Protein AF-A0A413PKS6-F1 (afdb_monomer)

Mean predicted aligned error: 10.98 Å

Secondary structure (DSSP, 8-state):
-EEETT-HHHHHHHHHHHHHHHHTT-----EEESSSSSHHHHHHHHHHHHHHH----TTGGGSGGG----PPPPPP--SGGGS---TTTTS-TT---EEEE-TTS-EEEE---PPPSEEE-TTS-EEEEEE-TT-S-EEEEETTS-EEE-EE-SSSTTEEEEEE-SPPSEEEEEEEEETTEEE--TTS-EEEETTEEEEEEEEPPSS--TTS--SS---EEEEEEEE-TTS-EEEEEEEE-TTTTSTT----EEEEEEPPTTS-TTHHHHTT-HHHHHHHHHHTTSS--EEEEEE-TT--HHHHHHHHHHTT--TTSEEEEEEPPTT--HHHHHHHHHHHHHH--

InterPro domains:
  IPR013783 Immunoglobulin-like fold [G3DSA:2.60.40.10] (100-195)
  IPR014756 Immunoglobulin E-set [SSF81296] (117-189)
  IPR029058 Alpha/Beta hydrolase fold [G3DSA:3.40.50.1820] (1-57)
  IPR029058 Alpha/Beta hydrolase fold [G3DSA:3.40.50.1820] (196-335)

Structure (mmCIF, N/CA/C/O backbone):
data_AF-A0A413PKS6-F1
#
_entry.id   AF-A0A413PKS6-F1
#
loop_
_atom_site.group_PDB
_atom_site.id
_atom_site.type_symbol
_atom_site.label_atom_id
_atom_site.label_alt_id
_atom_site.label_comp_id
_atom_site.label_asym_id
_atom_site.label_entity_id
_atom_site.label_seq_id
_atom_site.pdbx_PDB_ins_code
_atom_site.Cartn_x
_atom_site.Cartn_y
_atom_site.Cartn_z
_atom_site.occupancy
_atom_site.B_iso_or_equiv
_atom_site.auth_seq_id
_atom_site.auth_comp_id
_atom_site.auth_asym_id
_atom_site.auth_atom_id
_atom_site.pdbx_PDB_model_num
ATOM 1 N N . MET A 1 1 ? -9.522 -30.881 -18.428 1.00 86.12 1 MET A N 1
ATOM 2 C CA . MET A 1 1 ? -10.428 -30.719 -17.269 1.00 86.12 1 MET A CA 1
ATOM 3 C C . MET A 1 1 ? -9.749 -31.322 -16.058 1.00 86.12 1 MET A C 1
ATOM 5 O O . MET A 1 1 ? -9.114 -32.363 -16.202 1.00 86.12 1 MET A O 1
ATOM 9 N N . SER A 1 2 ? -9.848 -30.689 -14.896 1.00 90.19 2 SER A N 1
ATOM 10 C CA . SER A 1 2 ? -9.249 -31.210 -13.669 1.00 90.19 2 SER A CA 1
ATOM 11 C C . SER A 1 2 ? -10.060 -30.846 -12.436 1.00 90.19 2 SER A C 1
ATOM 13 O O . SER A 1 2 ? -10.853 -29.910 -12.487 1.00 90.19 2 SER A O 1
ATOM 15 N N . ALA A 1 3 ? -9.872 -31.617 -11.368 1.00 91.94 3 ALA A N 1
ATOM 16 C CA . ALA A 1 3 ? -10.503 -31.413 -10.068 1.00 91.94 3 ALA A CA 1
ATOM 17 C C . ALA A 1 3 ? -9.676 -32.068 -8.951 1.00 91.94 3 ALA A C 1
ATOM 19 O O . ALA A 1 3 ? -8.746 -32.840 -9.214 1.00 91.94 3 ALA A O 1
ATOM 20 N N . GLY A 1 4 ? -10.035 -31.750 -7.717 1.00 91.62 4 GLY A N 1
ATOM 21 C CA . GLY A 1 4 ? -9.621 -32.429 -6.504 1.00 91.62 4 GLY A CA 1
ATOM 22 C C . GLY A 1 4 ? -10.248 -33.821 -6.391 1.00 91.62 4 GLY A C 1
ATOM 23 O O . GLY A 1 4 ? -11.347 -34.052 -6.898 1.00 91.62 4 GLY A O 1
ATOM 24 N N . ASP A 1 5 ? -9.572 -34.765 -5.742 1.00 90.81 5 ASP A N 1
ATOM 25 C CA . ASP A 1 5 ? -10.083 -36.120 -5.494 1.00 90.81 5 ASP A CA 1
ATOM 26 C C . ASP A 1 5 ? -11.249 -36.157 -4.495 1.00 90.81 5 ASP A C 1
ATOM 28 O O . ASP A 1 5 ? -12.086 -37.063 -4.555 1.00 90.81 5 ASP A O 1
ATOM 32 N N . GLU A 1 6 ? -11.367 -35.136 -3.649 1.00 89.31 6 GLU A N 1
ATOM 33 C CA . GLU A 1 6 ? -12.485 -34.983 -2.720 1.00 89.31 6 GLU A CA 1
ATOM 34 C C . GLU A 1 6 ? -13.716 -34.282 -3.348 1.00 89.31 6 GLU A C 1
ATOM 36 O O . GLU A 1 6 ? -14.819 -34.306 -2.791 1.00 89.31 6 GLU A O 1
ATOM 41 N N . GLU A 1 7 ? -13.593 -33.721 -4.559 1.00 85.88 7 GLU A N 1
ATOM 42 C CA . GLU A 1 7 ? -14.668 -33.016 -5.279 1.00 85.88 7 GLU A CA 1
ATOM 43 C C . GLU A 1 7 ? -15.588 -33.974 -6.064 1.00 85.88 7 GLU A C 1
ATOM 45 O O . GLU A 1 7 ? -15.732 -33.894 -7.287 1.00 85.88 7 GLU A O 1
ATOM 50 N N . LYS A 1 8 ? -16.231 -34.911 -5.360 1.00 88.31 8 LYS A N 1
ATOM 51 C CA . LYS A 1 8 ? -16.954 -36.054 -5.962 1.00 88.31 8 LYS A CA 1
ATOM 52 C C . LYS A 1 8 ? -17.998 -35.668 -7.018 1.00 88.31 8 LYS A C 1
ATOM 54 O O . LYS A 1 8 ? -18.088 -36.336 -8.047 1.00 88.31 8 LYS A O 1
ATOM 59 N N . GLU A 1 9 ? -18.765 -34.603 -6.795 1.00 86.31 9 GLU A N 1
ATOM 60 C CA . GLU A 1 9 ? -19.782 -34.132 -7.750 1.00 86.31 9 GLU A CA 1
ATOM 61 C C . GLU A 1 9 ? -19.160 -33.536 -9.020 1.00 86.31 9 GLU A C 1
ATOM 63 O O . GLU A 1 9 ? -19.599 -33.832 -10.132 1.00 86.31 9 GLU A O 1
ATOM 68 N N . ILE A 1 10 ? -18.080 -32.764 -8.873 1.00 85.56 10 ILE A N 1
ATOM 69 C CA . ILE A 1 10 ? -17.349 -32.183 -10.005 1.00 85.56 10 ILE A CA 1
ATOM 70 C C . ILE A 1 10 ? -16.663 -33.293 -10.802 1.00 85.56 10 ILE A C 1
ATOM 72 O O . ILE A 1 10 ? -16.717 -33.292 -12.030 1.00 85.56 10 ILE A O 1
ATOM 76 N N . LEU A 1 11 ? -16.079 -34.286 -10.127 1.00 88.44 11 LEU A N 1
ATOM 77 C CA . LEU A 1 11 ? -15.485 -35.454 -10.776 1.00 88.44 11 LEU A CA 1
ATOM 78 C C . LEU A 1 11 ? -16.508 -36.244 -11.594 1.00 88.44 11 LEU A C 1
ATOM 80 O O . LEU A 1 11 ? -16.198 -36.661 -12.711 1.00 88.44 11 LEU A O 1
ATOM 84 N N . LEU A 1 12 ? -17.724 -36.433 -11.072 1.00 91.19 12 LEU A N 1
ATOM 85 C CA . LEU A 1 12 ? -18.822 -37.053 -11.817 1.00 91.19 12 LEU A CA 1
ATOM 86 C C . LEU A 1 12 ? -19.144 -36.252 -13.085 1.00 91.19 12 LEU A C 1
ATOM 88 O O . LEU A 1 12 ? -19.136 -36.826 -14.175 1.00 91.19 12 LEU A O 1
ATOM 92 N N . GLY A 1 13 ? -19.321 -34.933 -12.967 1.00 90.50 13 GLY A N 1
ATOM 93 C CA . GLY A 1 13 ? -19.573 -34.058 -14.115 1.00 90.50 13 GLY A CA 1
ATOM 94 C C . GLY A 1 13 ? -18.437 -34.066 -15.146 1.00 90.50 13 GLY A C 1
ATOM 95 O O . GLY A 1 13 ? -18.686 -34.170 -16.347 1.00 90.50 13 GLY A O 1
ATOM 96 N N . ILE A 1 14 ? -17.174 -34.036 -14.703 1.00 90.56 14 ILE A N 1
ATOM 97 C CA . ILE A 1 14 ? -16.005 -34.145 -15.590 1.00 90.56 14 ILE A CA 1
ATOM 98 C C . ILE A 1 14 ? -16.019 -35.482 -16.331 1.00 90.56 14 ILE A C 1
ATOM 100 O O . ILE A 1 14 ? -15.823 -35.499 -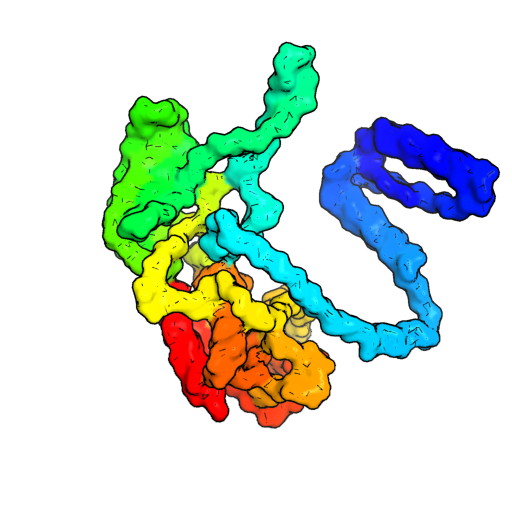17.545 1.00 90.56 14 ILE A O 1
ATOM 104 N N . ASN A 1 15 ? -16.285 -36.592 -15.640 1.00 90.31 15 ASN A N 1
ATOM 105 C CA . ASN A 1 15 ? -16.345 -37.915 -16.262 1.00 90.31 15 ASN A CA 1
ATOM 106 C C . ASN A 1 15 ? -17.423 -37.988 -17.355 1.00 90.31 15 ASN A C 1
ATOM 108 O O . ASN A 1 15 ? -17.209 -38.618 -18.393 1.00 90.31 15 ASN A O 1
ATOM 112 N N . GLU A 1 16 ? -18.579 -37.358 -17.144 1.00 92.56 16 GLU A N 1
ATOM 113 C CA . GLU A 1 16 ? -19.640 -37.274 -18.152 1.00 92.56 16 GLU A CA 1
ATOM 114 C C . GLU A 1 16 ? -19.227 -36.408 -19.347 1.00 92.56 16 GLU A C 1
ATOM 116 O O . GLU A 1 16 ? -19.374 -36.834 -20.495 1.00 92.56 16 GLU A O 1
ATOM 121 N N . MET A 1 17 ? -18.622 -35.244 -19.098 1.00 90.81 17 MET A N 1
ATOM 122 C CA . MET A 1 17 ? -18.130 -34.361 -20.159 1.00 90.81 17 MET A CA 1
ATOM 123 C C . MET A 1 17 ? -17.027 -35.009 -21.004 1.00 90.81 17 MET A C 1
ATOM 125 O O . MET A 1 17 ? -17.049 -34.889 -22.227 1.00 90.81 17 MET A O 1
ATOM 129 N N . VAL A 1 18 ? -16.085 -35.736 -20.387 1.00 91.19 18 VAL A N 1
ATOM 130 C CA . VAL A 1 18 ? -15.030 -36.478 -21.107 1.00 91.19 18 VAL A CA 1
ATOM 131 C C . VAL A 1 18 ? -15.647 -37.509 -22.051 1.00 91.19 18 VAL A C 1
ATOM 133 O O . VAL A 1 18 ? -15.239 -37.610 -23.211 1.00 91.19 18 VAL A O 1
ATOM 136 N N . LYS A 1 19 ? -16.655 -38.259 -21.585 1.00 91.31 19 LYS A N 1
ATOM 137 C CA . LYS A 1 19 ? -17.368 -39.238 -22.420 1.00 91.31 19 LYS A CA 1
ATOM 138 C C . LYS A 1 19 ? -18.056 -38.561 -23.602 1.00 91.31 19 LYS A C 1
ATOM 140 O O . LYS A 1 19 ? -17.963 -39.055 -24.724 1.00 91.31 19 LYS A O 1
ATOM 145 N N . GLU A 1 20 ? -18.714 -37.430 -23.369 1.00 93.12 20 GLU A N 1
ATOM 146 C CA . GLU A 1 20 ? -19.408 -36.697 -24.425 1.00 93.12 20 GLU A CA 1
ATOM 147 C C . GLU A 1 20 ? -18.438 -36.088 -25.448 1.00 93.12 20 GLU A C 1
ATOM 149 O O . GLU A 1 20 ? -18.670 -36.193 -26.653 1.00 93.12 20 GLU A O 1
ATOM 154 N N . PHE A 1 21 ? -17.310 -35.524 -25.009 1.00 92.62 21 PHE A N 1
ATOM 155 C CA . PHE A 1 21 ? -16.269 -35.048 -25.922 1.00 92.62 21 PHE A CA 1
ATOM 156 C C . PHE A 1 21 ? -15.683 -36.179 -26.759 1.00 92.62 21 PHE A C 1
ATOM 158 O O . PHE A 1 21 ? -15.586 -36.033 -27.978 1.00 92.62 21 PHE A O 1
ATOM 165 N N . SER A 1 22 ? -15.400 -37.327 -26.143 1.00 91.00 22 SER A N 1
ATOM 166 C CA . SER A 1 22 ? -14.948 -38.515 -26.866 1.00 91.00 22 SER A CA 1
ATOM 167 C C . SER A 1 22 ? -15.970 -38.961 -27.921 1.00 91.00 22 SER A C 1
ATOM 169 O O . SER A 1 22 ? -15.594 -39.214 -29.066 1.00 91.00 22 SER A O 1
ATOM 171 N N . ARG A 1 23 ? -17.272 -38.959 -27.592 1.00 94.00 23 ARG A N 1
ATOM 172 C CA . ARG A 1 23 ? -18.358 -39.281 -28.537 1.00 94.00 23 ARG A CA 1
ATOM 173 C C . ARG A 1 23 ? -18.414 -38.321 -29.727 1.00 94.00 23 ARG A C 1
ATOM 175 O O . ARG A 1 23 ? -18.742 -38.739 -30.833 1.00 94.00 23 ARG A O 1
ATOM 182 N N . GLN A 1 24 ? -18.080 -37.051 -29.513 1.00 95.50 24 GLN A N 1
ATOM 183 C CA . GLN A 1 24 ? -17.997 -36.032 -30.563 1.00 95.50 24 GLN A CA 1
ATOM 184 C C . GLN A 1 24 ? -16.655 -36.036 -31.320 1.00 95.50 24 GLN A C 1
ATOM 186 O O . GLN A 1 24 ? -16.433 -35.159 -32.153 1.00 95.50 24 GLN A O 1
ATOM 191 N N . GLY A 1 25 ? -15.747 -36.977 -31.032 1.00 92.38 25 GLY A N 1
ATOM 192 C CA . GLY A 1 25 ? -14.412 -37.021 -31.635 1.00 92.38 25 GLY A CA 1
ATOM 193 C C . GLY A 1 25 ? -13.496 -35.874 -31.194 1.00 92.38 25 GLY A C 1
ATOM 194 O O . GLY A 1 25 ? -12.542 -35.549 -31.895 1.00 92.38 25 GLY A O 1
ATOM 195 N N . LYS A 1 26 ? -13.788 -35.233 -30.055 1.00 89.06 26 LYS A N 1
ATOM 196 C CA . LYS A 1 26 ? -12.974 -34.158 -29.478 1.00 89.06 26 LYS A CA 1
ATOM 197 C C . LYS A 1 26 ? -11.995 -34.729 -28.457 1.00 89.06 26 LYS A C 1
ATOM 199 O O . LYS A 1 26 ? -12.372 -35.527 -27.601 1.00 89.06 26 LYS A O 1
ATOM 204 N N . ASN A 1 27 ? -10.748 -34.270 -28.515 1.00 86.31 27 ASN A N 1
ATOM 205 C CA . ASN A 1 27 ? -9.737 -34.633 -27.529 1.00 86.31 27 ASN A CA 1
ATOM 206 C C . ASN A 1 27 ? -10.016 -33.944 -26.192 1.00 86.31 27 ASN A C 1
ATOM 208 O O . ASN A 1 27 ? -10.270 -32.741 -26.134 1.00 86.31 27 ASN A O 1
ATOM 212 N N . SER A 1 28 ? -9.920 -34.706 -25.107 1.00 87.38 28 SER A N 1
ATOM 213 C CA . SER A 1 28 ? -10.037 -34.186 -23.749 1.00 87.38 28 SER A CA 1
ATOM 214 C 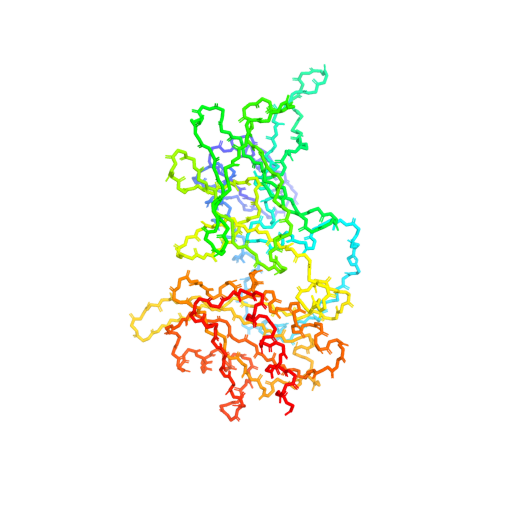C . SER A 1 28 ? -9.131 -34.961 -22.802 1.00 87.38 28 SER A C 1
ATOM 216 O O . SER A 1 28 ? -9.135 -36.190 -22.820 1.00 87.38 28 SER A O 1
ATOM 218 N N . THR A 1 29 ? -8.417 -34.244 -21.938 1.00 84.88 29 THR A N 1
ATOM 219 C CA . THR A 1 29 ? -7.574 -34.825 -20.884 1.00 84.88 29 THR A CA 1
ATOM 220 C C . THR A 1 29 ? -8.196 -34.539 -19.524 1.00 84.88 29 THR A C 1
ATOM 222 O O . THR A 1 29 ? -8.574 -33.395 -19.240 1.00 84.88 29 THR A O 1
ATOM 225 N N . GLN A 1 30 ? -8.289 -35.570 -18.687 1.00 89.31 30 GLN A N 1
ATOM 226 C CA . GLN A 1 30 ? -8.707 -35.465 -17.293 1.00 89.31 30 GLN A CA 1
ATOM 227 C C . GLN A 1 30 ? -7.504 -35.611 -16.363 1.00 89.31 30 GLN A C 1
ATOM 229 O O . GLN A 1 30 ? -6.660 -36.486 -16.565 1.00 89.31 30 GLN A O 1
ATOM 234 N N . LYS A 1 31 ? -7.441 -34.767 -15.334 1.00 90.50 31 LYS A N 1
ATOM 235 C CA . LYS A 1 31 ? -6.465 -34.862 -14.244 1.00 90.50 31 LYS A CA 1
ATOM 236 C C . LYS A 1 31 ? -7.179 -34.751 -12.903 1.00 90.50 31 LYS A C 1
ATOM 238 O O . LYS A 1 31 ? -8.126 -33.982 -12.779 1.00 90.50 31 LYS A O 1
ATOM 243 N N . VAL A 1 32 ? -6.728 -35.516 -11.920 1.00 91.94 32 VAL A N 1
ATOM 244 C CA . VAL A 1 32 ? -7.254 -35.473 -10.553 1.00 91.94 32 VAL A CA 1
ATOM 245 C C . VAL A 1 32 ? -6.078 -35.279 -9.608 1.00 91.94 32 VAL A C 1
ATOM 247 O O . VAL A 1 32 ? -5.034 -35.905 -9.804 1.00 91.94 32 VAL A O 1
ATOM 250 N N . TYR A 1 33 ? -6.227 -34.396 -8.629 1.00 92.69 33 TYR A N 1
ATOM 251 C CA . TYR A 1 33 ? -5.182 -34.071 -7.662 1.00 92.69 33 TYR A CA 1
ATOM 252 C C . TYR A 1 33 ? -5.717 -34.192 -6.236 1.00 92.69 33 TYR A C 1
ATOM 254 O O . TYR A 1 33 ? -6.894 -33.973 -6.015 1.00 92.69 33 TYR A O 1
ATOM 262 N N . GLU A 1 34 ? -4.852 -34.495 -5.273 1.00 92.62 34 GLU A N 1
ATOM 263 C CA . GLU A 1 34 ? -5.220 -34.527 -3.849 1.00 92.62 34 GLU A CA 1
ATOM 264 C C . GLU A 1 34 ? -5.733 -33.159 -3.361 1.00 92.62 34 GLU A C 1
ATOM 266 O O . GLU A 1 34 ? -5.012 -32.161 -3.518 1.00 92.62 34 GLU A O 1
ATOM 271 N N . GLY A 1 35 ? -6.940 -33.131 -2.781 1.00 86.75 35 GLY A N 1
ATOM 272 C CA . GLY A 1 35 ? -7.545 -31.970 -2.115 1.00 86.75 35 GLY A CA 1
ATOM 273 C C . GLY A 1 35 ? -8.986 -31.648 -2.541 1.00 86.75 35 GLY A C 1
ATOM 274 O O . GLY A 1 35 ? -9.593 -32.338 -3.361 1.00 86.75 35 GLY A O 1
ATOM 275 N N . TYR A 1 36 ? -9.528 -30.564 -1.975 1.00 82.94 36 TYR A N 1
ATOM 276 C CA . TYR A 1 36 ? -10.832 -29.983 -2.344 1.00 82.94 36 TYR A CA 1
ATOM 277 C C . TYR A 1 36 ? -10.666 -28.828 -3.356 1.00 82.94 36 TYR A C 1
ATOM 279 O O . TYR A 1 36 ? -9.614 -28.677 -3.977 1.00 82.94 36 TYR A O 1
ATOM 287 N N . HIS A 1 37 ? -11.695 -27.993 -3.532 1.00 79.62 37 HIS A N 1
ATOM 288 C CA . HIS A 1 37 ? -11.672 -26.783 -4.360 1.00 79.62 37 HIS A CA 1
ATOM 289 C C . HIS A 1 37 ? -10.744 -25.684 -3.801 1.00 79.62 37 HIS A C 1
ATOM 291 O O . HIS A 1 37 ? -11.186 -24.617 -3.376 1.00 79.62 37 HIS A O 1
ATOM 297 N N . GLU A 1 38 ? -9.440 -25.943 -3.754 1.00 77.69 38 GLU A N 1
ATOM 298 C CA . GLU A 1 38 ? -8.457 -25.102 -3.071 1.00 77.69 38 GLU A CA 1
ATOM 299 C C . GLU A 1 38 ? -7.205 -24.837 -3.915 1.00 77.69 38 GLU A C 1
ATOM 301 O O . GLU A 1 38 ? -6.903 -25.537 -4.888 1.00 77.69 38 GLU A O 1
ATOM 306 N N . TRP A 1 39 ? -6.428 -23.823 -3.525 1.00 76.81 39 TRP A N 1
ATOM 307 C CA . TRP A 1 39 ? -5.259 -23.364 -4.282 1.00 76.81 39 TRP A CA 1
ATOM 308 C C . TRP A 1 39 ? -4.232 -24.464 -4.582 1.00 76.81 39 TRP A C 1
ATOM 310 O O . TRP A 1 39 ? -3.569 -24.407 -5.616 1.00 76.81 39 TRP A O 1
ATOM 320 N N . HIS A 1 40 ? -4.100 -25.482 -3.729 1.00 78.19 40 HIS A N 1
ATOM 321 C CA . HIS A 1 40 ? -3.196 -26.609 -3.971 1.00 78.19 40 HIS A CA 1
ATOM 322 C C . HIS A 1 40 ? -3.586 -27.427 -5.211 1.00 78.19 40 HIS A C 1
ATOM 324 O O . HIS A 1 40 ? -2.716 -27.758 -6.022 1.00 78.19 40 HIS A O 1
ATOM 330 N N . VAL A 1 41 ? -4.880 -27.704 -5.394 1.00 84.94 41 VAL A N 1
ATOM 331 C CA . VAL A 1 41 ? -5.424 -28.393 -6.575 1.00 84.94 41 VAL A CA 1
ATOM 332 C C . VAL A 1 41 ? -5.340 -27.489 -7.805 1.00 84.94 41 VAL A C 1
ATOM 334 O O . VAL A 1 41 ? -4.910 -27.930 -8.877 1.00 84.94 41 VAL A O 1
ATOM 337 N N . TRP A 1 42 ? -5.670 -26.204 -7.648 1.00 85.88 42 TRP A N 1
ATOM 338 C CA . TRP A 1 42 ? -5.634 -25.221 -8.735 1.00 85.88 42 TRP A CA 1
ATOM 339 C C . TRP A 1 42 ? -4.224 -24.979 -9.285 1.00 85.88 42 TRP A C 1
ATO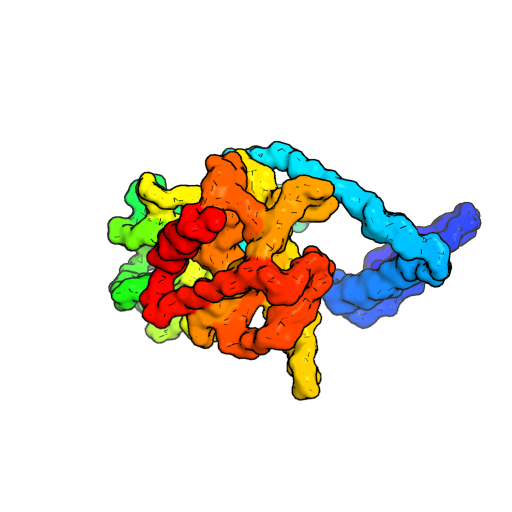M 341 O O . TRP A 1 42 ? -4.047 -24.945 -10.500 1.00 85.88 42 TRP A O 1
ATOM 351 N N . ARG A 1 43 ? -3.192 -24.897 -8.432 1.00 83.75 43 ARG A N 1
ATOM 352 C CA . ARG A 1 43 ? -1.788 -24.749 -8.871 1.00 83.75 43 ARG A CA 1
ATOM 353 C C . ARG A 1 43 ? -1.328 -25.925 -9.734 1.00 83.75 43 ARG A C 1
ATOM 355 O O . ARG A 1 43 ? -0.711 -25.719 -10.777 1.00 83.75 43 ARG A O 1
ATOM 362 N N . LYS A 1 44 ? -1.645 -27.156 -9.317 1.00 87.94 44 LYS A N 1
ATOM 363 C CA . LYS A 1 44 ? -1.309 -28.380 -10.067 1.00 87.94 44 LYS A CA 1
ATOM 364 C C . LYS A 1 44 ? -2.071 -28.438 -11.396 1.00 87.94 44 LYS A C 1
ATOM 366 O O . LYS A 1 44 ? -1.470 -28.702 -12.433 1.00 87.94 44 LYS A O 1
ATOM 371 N N . SER A 1 45 ? -3.364 -28.110 -11.362 1.00 89.62 45 SER A N 1
ATOM 372 C CA . SER A 1 45 ? -4.224 -28.015 -12.547 1.00 89.62 45 SER A CA 1
ATOM 373 C C . SER A 1 45 ? -3.701 -27.005 -13.565 1.00 89.62 45 SER A C 1
ATOM 375 O O . SER A 1 45 ? -3.596 -27.319 -14.749 1.00 89.62 45 SER A O 1
ATOM 377 N N . PHE A 1 46 ? -3.341 -25.803 -13.108 1.00 88.12 46 PHE A N 1
ATOM 378 C CA . PHE A 1 46 ? -2.830 -24.745 -13.972 1.00 88.12 46 PHE A CA 1
ATOM 379 C C . PHE A 1 46 ? -1.482 -25.115 -14.588 1.00 88.12 46 PHE A C 1
ATOM 381 O O . PHE A 1 46 ? -1.302 -24.904 -15.780 1.00 88.12 46 PHE A O 1
ATOM 388 N N . LYS A 1 47 ? -0.568 -25.723 -13.819 1.00 87.94 47 LYS A N 1
ATOM 389 C CA . LYS A 1 47 ? 0.715 -26.212 -14.342 1.00 87.94 47 LYS A CA 1
ATOM 390 C C . LYS A 1 47 ? 0.509 -27.140 -15.546 1.00 87.94 47 LYS A C 1
ATOM 392 O O . LYS A 1 47 ? 1.094 -26.902 -16.597 1.00 87.94 47 LYS A O 1
ATOM 397 N N . ASP A 1 48 ? -0.325 -28.170 -15.403 1.00 88.62 48 ASP A N 1
ATOM 398 C CA . ASP A 1 48 ? -0.559 -29.135 -16.484 1.00 88.62 48 ASP A CA 1
ATOM 399 C C . ASP A 1 48 ? -1.321 -28.490 -17.660 1.00 88.62 48 ASP A C 1
ATOM 401 O O . ASP A 1 48 ? -1.033 -28.790 -18.816 1.00 88.62 48 ASP A O 1
ATOM 405 N N . PHE A 1 49 ? -2.262 -27.575 -17.395 1.00 88.56 49 PHE A N 1
ATOM 406 C CA . PHE A 1 49 ? -2.992 -26.854 -18.444 1.00 88.56 49 PHE A CA 1
ATOM 407 C C . PHE A 1 49 ? -2.101 -25.885 -19.234 1.00 88.56 49 PHE A C 1
ATOM 409 O O . PHE A 1 49 ? -2.169 -25.855 -20.461 1.00 88.56 49 PHE A O 1
ATOM 416 N N . ALA A 1 50 ? -1.230 -25.131 -18.561 1.00 85.69 50 ALA A N 1
ATOM 417 C CA . ALA A 1 50 ? -0.303 -24.201 -19.198 1.00 85.69 50 ALA A CA 1
ATOM 418 C C . ALA A 1 50 ? 0.650 -24.931 -20.157 1.00 85.69 50 ALA A C 1
ATOM 420 O O . ALA A 1 50 ? 0.892 -24.448 -21.256 1.00 85.69 50 ALA A O 1
ATOM 421 N N . GLN A 1 51 ? 1.110 -26.134 -19.797 1.00 83.94 51 GLN A N 1
ATOM 422 C CA . GLN A 1 51 ? 1.927 -26.978 -20.680 1.00 83.94 51 GLN A CA 1
ATOM 423 C C . GLN A 1 51 ? 1.190 -27.430 -21.950 1.00 83.94 51 GLN A C 1
ATOM 425 O O . GLN A 1 51 ? 1.834 -27.750 -22.943 1.00 83.94 51 GLN A O 1
ATOM 430 N N . MET A 1 52 ? -0.145 -27.477 -21.924 1.00 83.31 52 MET A N 1
ATOM 431 C CA . MET A 1 52 ? -0.948 -27.785 -23.110 1.00 83.31 52 MET A CA 1
ATOM 432 C C . MET A 1 52 ? -1.164 -26.564 -24.008 1.00 83.31 52 MET A C 1
ATOM 434 O O . MET A 1 52 ? -1.354 -26.738 -25.206 1.00 83.31 52 MET A O 1
ATOM 438 N N . LEU A 1 53 ? -1.192 -25.357 -23.434 1.00 81.19 53 LEU A N 1
ATOM 439 C CA . LEU A 1 53 ? -1.361 -24.110 -24.185 1.00 81.19 53 LEU A CA 1
ATOM 440 C C . LEU A 1 53 ? -0.054 -23.632 -24.813 1.00 81.19 53 LEU A C 1
ATOM 442 O O . LEU A 1 53 ? -0.051 -23.179 -25.950 1.00 81.19 53 LEU A O 1
ATOM 446 N N . PHE A 1 54 ? 1.038 -23.721 -24.057 1.00 78.88 54 PHE A N 1
ATOM 447 C CA . PHE A 1 54 ? 2.348 -23.218 -24.445 1.00 78.88 54 PHE A CA 1
ATOM 448 C C . PHE A 1 54 ? 3.252 -24.394 -24.809 1.00 78.88 54 PHE A C 1
ATOM 450 O O . PHE A 1 54 ? 4.124 -24.806 -24.039 1.00 78.88 54 PHE A O 1
ATOM 457 N N . THR A 1 55 ? 3.000 -24.972 -25.980 1.00 68.75 55 THR A N 1
ATOM 458 C CA . THR A 1 55 ? 3.919 -25.909 -26.625 1.00 68.75 55 THR A CA 1
ATOM 459 C C . THR A 1 55 ? 4.885 -25.101 -27.471 1.00 68.75 55 THR A C 1
ATOM 461 O O . THR A 1 55 ? 4.485 -24.503 -28.462 1.00 68.75 55 THR A O 1
ATOM 464 N N . TRP A 1 56 ? 6.141 -25.043 -27.049 1.00 57.84 56 TRP A N 1
ATOM 465 C CA . TRP A 1 56 ? 7.164 -24.282 -27.747 1.00 57.84 56 TRP A CA 1
ATOM 466 C C . TRP A 1 56 ? 7.627 -25.091 -28.960 1.00 57.84 56 TRP A C 1
ATOM 468 O O . TRP A 1 56 ? 8.398 -26.035 -28.799 1.00 57.84 56 TRP A O 1
ATOM 478 N N . ASP A 1 57 ? 7.161 -24.729 -30.152 1.00 58.69 57 ASP A N 1
ATOM 479 C CA . ASP A 1 57 ? 7.945 -24.963 -31.363 1.00 58.69 57 ASP A CA 1
ATOM 480 C C . ASP A 1 57 ? 8.877 -23.751 -31.530 1.00 58.69 57 ASP A C 1
ATOM 482 O O . ASP A 1 57 ? 8.450 -22.607 -31.357 1.00 58.69 57 ASP A O 1
ATOM 486 N N . ASP A 1 58 ? 10.150 -23.983 -31.868 1.00 56.62 58 ASP A N 1
ATOM 487 C CA . ASP A 1 58 ? 11.224 -22.966 -31.932 1.00 56.62 58 ASP A CA 1
ATOM 488 C C . ASP A 1 58 ? 10.935 -21.763 -32.874 1.00 56.62 58 ASP A C 1
ATOM 490 O O . ASP A 1 58 ? 11.740 -20.838 -32.973 1.00 56.62 58 ASP A O 1
ATOM 494 N N . ALA A 1 59 ? 9.794 -21.752 -33.572 1.00 56.59 59 ALA A N 1
ATOM 495 C CA . ALA A 1 59 ? 9.366 -20.723 -34.515 1.00 56.59 59 ALA A CA 1
ATOM 496 C C . ALA A 1 59 ? 8.467 -19.613 -33.918 1.00 56.59 59 ALA A C 1
ATOM 498 O O . ALA A 1 59 ? 8.273 -18.596 -34.578 1.00 56.59 59 ALA A O 1
ATOM 499 N N . GLU A 1 60 ? 7.921 -19.759 -32.702 1.00 54.59 60 GLU A N 1
ATOM 500 C CA . GLU A 1 60 ? 6.927 -18.808 -32.143 1.00 54.59 60 GLU A CA 1
ATOM 501 C C . GLU A 1 60 ? 7.515 -17.690 -31.252 1.00 54.59 60 GLU A C 1
ATOM 503 O O . GLU A 1 60 ? 6.788 -16.836 -30.741 1.00 54.59 60 GLU A O 1
ATOM 508 N N . LEU A 1 61 ? 8.843 -17.623 -31.110 1.00 51.94 61 LEU A N 1
ATOM 509 C CA . LEU A 1 61 ? 9.536 -16.564 -30.356 1.00 51.94 61 LEU A CA 1
ATOM 510 C C . LEU A 1 61 ? 9.376 -15.151 -30.962 1.00 51.94 61 LEU A C 1
ATOM 512 O O . LEU A 1 61 ? 9.615 -14.164 -30.266 1.00 51.94 61 LEU A O 1
ATOM 516 N N . ASP A 1 62 ? 8.927 -15.034 -32.216 1.00 53.09 62 ASP A N 1
ATOM 517 C CA . ASP A 1 62 ? 8.744 -13.750 -32.911 1.00 53.09 62 ASP A CA 1
ATOM 518 C C . ASP A 1 62 ? 7.463 -12.988 -32.504 1.00 53.09 62 ASP A C 1
ATOM 520 O O . ASP A 1 62 ? 7.394 -11.768 -32.683 1.00 53.09 62 ASP A O 1
ATOM 524 N N . ASP A 1 63 ? 6.454 -13.652 -31.925 1.00 50.88 63 ASP A N 1
ATOM 525 C CA . ASP A 1 63 ? 5.182 -13.001 -31.555 1.00 50.88 63 ASP A CA 1
ATOM 526 C C . ASP A 1 63 ? 5.177 -12.400 -30.138 1.00 50.88 63 ASP A C 1
ATOM 528 O O . ASP A 1 63 ? 4.351 -11.536 -29.834 1.00 50.88 63 ASP A O 1
ATOM 532 N N . ILE A 1 64 ? 6.162 -12.744 -29.299 1.00 49.75 64 ILE A N 1
ATOM 533 C CA . ILE A 1 64 ? 6.359 -12.130 -27.972 1.00 49.75 64 ILE A CA 1
ATOM 534 C C . ILE A 1 64 ? 6.732 -10.638 -28.101 1.00 49.75 64 ILE A C 1
ATOM 536 O O . ILE A 1 64 ? 6.391 -9.834 -27.236 1.00 49.75 64 ILE A O 1
ATOM 540 N N . ASN A 1 65 ? 7.317 -10.228 -29.232 1.00 46.81 65 ASN A N 1
ATOM 541 C CA . ASN A 1 65 ? 7.666 -8.831 -29.513 1.00 46.81 65 ASN A CA 1
ATOM 542 C C . ASN A 1 65 ? 6.483 -7.966 -30.002 1.00 46.81 65 ASN A C 1
ATOM 544 O O . ASN A 1 65 ? 6.685 -6.811 -30.372 1.00 46.81 65 ASN A O 1
ATOM 548 N N . LYS A 1 66 ? 5.246 -8.488 -30.017 1.00 46.84 66 LYS A N 1
ATOM 549 C CA . LYS A 1 66 ? 4.037 -7.756 -30.453 1.00 46.84 66 LYS A CA 1
ATOM 550 C C . LYS A 1 66 ? 2.998 -7.591 -29.342 1.00 46.84 66 LYS A C 1
ATOM 552 O O . LYS A 1 66 ? 1.796 -7.555 -29.618 1.00 46.84 66 LYS A O 1
ATOM 557 N N . ALA A 1 67 ? 3.434 -7.499 -28.086 1.00 41.94 67 ALA A N 1
ATOM 558 C CA . ALA A 1 67 ? 2.538 -7.182 -26.979 1.00 41.94 67 ALA A CA 1
ATOM 559 C C . ALA A 1 67 ? 1.825 -5.842 -27.251 1.00 41.94 67 ALA A C 1
ATOM 561 O O . ALA A 1 67 ? 2.444 -4.786 -27.359 1.00 41.94 67 ALA A O 1
ATOM 562 N N . VAL A 1 68 ? 0.506 -5.906 -27.430 1.00 46.47 68 VAL A N 1
ATOM 563 C CA . VAL A 1 68 ? -0.343 -4.748 -27.728 1.00 46.47 68 VAL A CA 1
ATOM 564 C C . VAL A 1 68 ? -0.472 -3.885 -26.466 1.00 46.47 68 VAL A C 1
ATOM 566 O O . VAL A 1 68 ? -0.712 -4.445 -25.393 1.00 46.47 68 VAL A O 1
ATOM 569 N N . PRO A 1 69 ? -0.393 -2.544 -26.559 1.00 42.50 69 PRO A N 1
ATOM 570 C CA . PRO A 1 69 ? -0.647 -1.673 -25.418 1.00 42.50 69 PRO A CA 1
ATOM 571 C C . PRO A 1 69 ? -2.065 -1.904 -24.881 1.00 42.50 69 PRO A C 1
ATOM 573 O O . PRO A 1 69 ? -3.063 -1.807 -25.606 1.00 42.50 69 PRO A O 1
ATOM 576 N N . VAL A 1 70 ? -2.157 -2.232 -23.592 1.00 39.56 70 VAL A N 1
ATOM 577 C CA . VAL A 1 70 ? -3.434 -2.392 -22.893 1.00 39.56 70 VAL A CA 1
ATOM 578 C C . VAL A 1 70 ? -4.086 -1.015 -22.793 1.00 39.56 70 VAL A C 1
ATOM 580 O O . VAL A 1 70 ? -3.663 -0.168 -22.014 1.00 39.56 70 VAL A O 1
ATOM 583 N N . ARG A 1 71 ? -5.138 -0.778 -23.582 1.00 42.19 71 ARG A N 1
ATOM 584 C CA . ARG A 1 71 ? -5.989 0.407 -23.416 1.00 42.19 71 ARG A CA 1
ATOM 585 C C . ARG A 1 71 ? -6.786 0.279 -22.121 1.00 42.19 71 ARG A C 1
ATOM 587 O O . ARG A 1 71 ? -7.624 -0.619 -22.000 1.00 42.19 71 ARG A O 1
ATOM 594 N N . SER A 1 72 ? -6.561 1.197 -21.186 1.00 39.88 72 SER A N 1
ATOM 595 C CA . SER A 1 72 ? -7.385 1.340 -19.988 1.00 39.88 72 SER A CA 1
ATOM 596 C C . SER A 1 72 ? -8.825 1.698 -20.387 1.00 39.88 72 SER A C 1
ATOM 598 O O . SER A 1 72 ? -9.082 2.551 -21.242 1.00 39.88 72 SER A O 1
ATOM 600 N N . LYS A 1 73 ? -9.805 0.995 -19.812 1.00 39.53 73 LYS A N 1
ATOM 601 C CA . LYS A 1 73 ? -11.215 1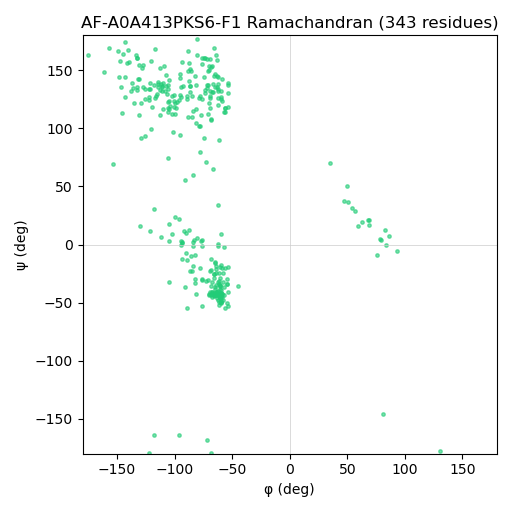.403 -19.883 1.00 39.53 73 LYS A CA 1
ATOM 602 C C . LYS A 1 73 ? -11.470 2.451 -18.803 1.00 39.53 73 LYS A C 1
ATOM 604 O O . LYS A 1 73 ? -10.918 2.346 -17.715 1.00 39.53 73 LYS A O 1
ATOM 609 N N . ASN A 1 74 ? -12.337 3.422 -19.100 1.00 40.31 74 ASN A N 1
ATOM 610 C CA . ASN A 1 74 ? -12.826 4.390 -18.115 1.00 40.31 74 ASN A CA 1
ATOM 611 C C . ASN A 1 74 ? -13.403 3.645 -16.899 1.00 40.31 74 ASN A C 1
ATOM 613 O O . ASN A 1 74 ? -14.366 2.890 -17.045 1.00 40.31 74 ASN A O 1
ATOM 617 N N . ILE A 1 75 ? -12.800 3.866 -15.734 1.00 45.69 75 ILE A N 1
ATOM 618 C CA . ILE A 1 75 ? -13.266 3.363 -14.441 1.00 45.69 75 ILE A CA 1
ATOM 619 C C . ILE A 1 75 ? -14.284 4.368 -13.885 1.00 45.69 75 ILE A C 1
ATOM 621 O O . ILE A 1 75 ? -14.098 5.580 -14.001 1.00 45.69 75 ILE A O 1
ATOM 625 N N . ASP A 1 76 ? -15.388 3.863 -13.338 1.00 40.25 76 ASP A N 1
ATOM 626 C CA . ASP A 1 76 ? -16.390 4.648 -12.615 1.00 40.25 76 ASP A CA 1
ATOM 627 C C . ASP A 1 76 ? -15.907 4.867 -11.170 1.00 40.25 76 ASP A C 1
ATOM 629 O O . ASP A 1 76 ? -15.708 3.910 -10.424 1.00 40.25 76 ASP A O 1
ATOM 633 N N . PHE A 1 77 ? -15.678 6.128 -10.794 1.00 46.69 77 PHE A N 1
ATOM 634 C CA . PHE A 1 77 ? -15.068 6.539 -9.521 1.00 46.69 77 PHE A CA 1
ATOM 635 C C . PHE A 1 77 ? -16.090 6.804 -8.401 1.00 46.69 77 PHE A C 1
ATOM 637 O O . PHE A 1 77 ? -15.749 7.370 -7.368 1.00 46.69 77 PHE A O 1
ATOM 644 N N . THR A 1 78 ? -17.358 6.423 -8.573 1.00 38.81 78 THR A N 1
ATOM 645 C CA . THR A 1 78 ? -18.426 6.736 -7.600 1.00 38.81 78 THR A CA 1
ATOM 646 C C . THR A 1 78 ? -18.438 5.858 -6.339 1.00 38.81 78 THR A C 1
ATOM 648 O O . THR A 1 78 ? -19.301 6.037 -5.480 1.00 38.81 78 THR A O 1
ATOM 651 N N . THR A 1 79 ? -17.480 4.938 -6.176 1.00 39.75 79 THR A N 1
ATOM 652 C CA . THR A 1 79 ? -17.388 4.049 -5.002 1.00 39.75 79 THR A CA 1
ATOM 653 C C . THR A 1 79 ? -16.176 4.439 -4.136 1.00 39.75 79 THR A C 1
ATOM 655 O O . THR A 1 79 ? -15.115 4.667 -4.715 1.00 39.75 79 THR A O 1
ATOM 658 N N . PRO A 1 80 ? -16.254 4.451 -2.784 1.00 44.19 80 PRO A N 1
ATOM 659 C CA . PRO A 1 80 ? -15.156 4.834 -1.864 1.00 44.19 80 PRO A CA 1
ATOM 660 C C . PRO A 1 80 ? -13.856 4.000 -1.937 1.00 44.19 80 PRO A C 1
ATOM 662 O O . PRO A 1 80 ? -12.969 4.143 -1.102 1.00 44.19 80 PRO A O 1
ATOM 665 N N . VAL A 1 81 ? -13.737 3.129 -2.937 1.00 46.25 81 VAL A N 1
ATOM 666 C CA . VAL A 1 81 ? -12.675 2.142 -3.170 1.00 46.25 81 VAL A CA 1
ATOM 667 C C . VAL A 1 81 ? -11.285 2.788 -3.309 1.00 46.25 81 VAL A C 1
ATOM 669 O O . VAL A 1 81 ? -10.284 2.110 -3.121 1.00 46.25 81 VAL A O 1
ATOM 672 N N . GLN A 1 82 ? -11.201 4.099 -3.571 1.00 46.34 82 GLN A N 1
ATOM 673 C CA . GLN A 1 82 ? -9.933 4.833 -3.710 1.00 46.34 82 GLN A CA 1
ATOM 674 C C . GLN A 1 82 ? -9.108 4.913 -2.410 1.00 46.34 82 GLN A C 1
ATOM 676 O O . GLN A 1 82 ? -7.888 5.057 -2.468 1.00 46.34 82 GLN A O 1
ATOM 681 N N . ALA A 1 83 ? -9.742 4.827 -1.235 1.00 50.69 83 ALA A N 1
ATOM 682 C CA . ALA A 1 83 ? -9.029 4.894 0.046 1.00 50.69 83 ALA A CA 1
ATOM 683 C C . ALA A 1 83 ? -8.494 3.526 0.515 1.00 50.69 83 ALA A C 1
ATOM 685 O O . ALA A 1 83 ? -7.520 3.471 1.266 1.00 50.69 83 ALA A O 1
ATOM 686 N N . ASP A 1 84 ? -9.083 2.432 0.026 1.00 54.06 84 ASP A N 1
ATOM 687 C CA . ASP A 1 84 ? -8.912 1.073 0.552 1.00 54.06 84 ASP A CA 1
ATOM 688 C C . ASP A 1 84 ? -7.857 0.234 -0.190 1.00 54.06 84 ASP A C 1
ATOM 690 O O . ASP A 1 84 ? -7.880 -0.989 -0.066 1.00 54.06 84 ASP A O 1
ATOM 694 N N . GLU A 1 85 ? -6.895 0.861 -0.894 1.00 63.09 85 GLU A N 1
ATOM 695 C CA . GLU A 1 85 ? -5.745 0.251 -1.622 1.00 63.09 85 GLU A CA 1
ATOM 696 C C . GLU A 1 85 ? -4.741 -0.523 -0.715 1.00 63.09 85 GLU A C 1
ATOM 698 O O . GLU A 1 85 ? -3.524 -0.551 -0.920 1.00 63.09 85 GLU A O 1
ATOM 703 N N . SER A 1 86 ? -5.255 -1.160 0.331 1.00 65.00 86 SER A N 1
ATOM 704 C CA . SER A 1 86 ? -4.578 -2.065 1.243 1.00 65.00 86 SER A CA 1
ATOM 705 C C . SER A 1 86 ? -4.083 -3.330 0.538 1.00 65.00 86 SER A C 1
ATOM 707 O O . SER A 1 86 ? -4.545 -3.717 -0.534 1.00 65.00 86 SER A O 1
ATOM 709 N N . MET A 1 87 ? -3.167 -4.041 1.190 1.00 67.25 87 MET A N 1
ATOM 710 C CA . MET A 1 87 ? -2.607 -5.296 0.674 1.00 67.25 87 MET A CA 1
ATOM 711 C C . MET A 1 87 ? -3.672 -6.397 0.468 1.00 67.25 87 MET A C 1
ATOM 713 O O . MET A 1 87 ? -3.443 -7.347 -0.276 1.00 67.25 87 MET A O 1
ATOM 717 N N . VAL A 1 88 ? -4.841 -6.269 1.106 1.00 67.44 88 VAL A N 1
ATOM 718 C CA . VAL A 1 88 ? -5.970 -7.213 1.025 1.00 67.44 88 VAL A CA 1
ATOM 719 C C . VAL A 1 88 ? -7.130 -6.688 0.163 1.00 67.44 88 VAL A C 1
ATOM 721 O O . VAL A 1 88 ? -8.231 -7.211 0.232 1.00 67.44 88 VAL A O 1
ATOM 724 N N . PHE A 1 89 ? -6.889 -5.682 -0.687 1.00 51.75 89 PHE A N 1
ATOM 725 C CA . PHE A 1 89 ? -7.893 -4.979 -1.508 1.00 51.75 89 PHE A CA 1
ATOM 726 C C . PHE A 1 89 ? -8.917 -5.869 -2.248 1.00 51.75 89 PHE A C 1
ATOM 728 O O . PHE A 1 89 ? -10.077 -5.487 -2.382 1.00 51.75 89 PHE A O 1
ATOM 735 N N . PHE A 1 90 ? -8.516 -7.053 -2.726 1.00 45.56 90 PHE A N 1
ATOM 736 C CA . PHE A 1 90 ? -9.375 -7.940 -3.532 1.00 45.56 90 PHE A CA 1
ATOM 737 C C . PHE A 1 90 ? -10.201 -8.948 -2.728 1.00 45.56 90 PHE A C 1
ATOM 739 O O . PHE A 1 90 ? -11.054 -9.630 -3.294 1.00 45.56 90 PHE A O 1
ATOM 746 N N . ASP A 1 91 ? -9.965 -9.035 -1.427 1.00 45.88 91 ASP A N 1
ATOM 747 C CA . ASP A 1 91 ? -10.774 -9.809 -0.503 1.00 45.88 91 ASP A CA 1
ATOM 748 C C . ASP A 1 91 ? -11.109 -8.864 0.643 1.00 45.88 91 ASP A C 1
ATOM 750 O O . ASP A 1 91 ? -10.296 -8.715 1.560 1.00 45.88 91 ASP A O 1
ATOM 754 N N . PRO A 1 92 ? -12.245 -8.142 0.595 1.00 52.44 92 PRO A N 1
ATOM 755 C CA . PRO A 1 92 ? -12.716 -7.461 1.780 1.00 52.44 92 PRO A CA 1
ATOM 756 C C . PRO A 1 92 ? -12.974 -8.553 2.817 1.00 52.44 92 PRO A C 1
ATOM 758 O O . PRO A 1 92 ? -14.071 -9.090 2.888 1.00 52.44 92 PRO A O 1
ATOM 761 N N . VAL A 1 93 ? -11.960 -8.885 3.623 1.00 47.09 93 VAL A N 1
ATOM 762 C CA . VAL A 1 93 ? -11.987 -9.951 4.638 1.00 47.09 93 VAL A CA 1
ATOM 763 C C . VAL A 1 93 ? -13.145 -9.721 5.621 1.00 47.09 93 VAL A C 1
ATOM 765 O O . VAL A 1 93 ? -13.626 -10.645 6.274 1.00 47.09 93 VAL A O 1
ATOM 768 N N . TYR A 1 94 ? -13.641 -8.482 5.681 1.00 50.28 94 TYR A N 1
ATOM 769 C CA . TYR A 1 94 ? -14.839 -8.057 6.389 1.00 50.28 94 TYR A CA 1
ATOM 770 C C . TYR A 1 94 ? -16.163 -8.536 5.765 1.00 50.28 94 TYR A C 1
ATOM 772 O O . TYR A 1 94 ? -17.117 -8.795 6.491 1.00 50.28 94 TYR A O 1
ATOM 780 N N . ARG A 1 95 ? -16.244 -8.724 4.447 1.00 52.97 95 ARG A N 1
ATOM 781 C CA . ARG A 1 95 ? -17.404 -9.278 3.734 1.00 52.97 95 ARG A CA 1
ATOM 782 C C . ARG A 1 95 ? -17.293 -10.797 3.596 1.00 52.97 95 ARG A C 1
ATOM 784 O O . ARG A 1 95 ? -17.380 -11.332 2.492 1.00 52.97 95 ARG A O 1
ATOM 791 N N . GLN A 1 96 ? -17.133 -11.517 4.705 1.00 54.34 96 GLN A N 1
ATOM 792 C CA . GLN A 1 96 ? -17.338 -12.965 4.656 1.00 54.34 96 GLN A CA 1
ATOM 793 C C . GLN A 1 96 ? -18.778 -13.248 4.204 1.00 54.34 96 GLN A C 1
ATOM 795 O O . GLN A 1 96 ? -19.718 -12.643 4.726 1.00 54.34 96 GLN A O 1
ATOM 800 N N . ILE A 1 97 ? -18.954 -14.157 3.236 1.00 56.88 97 ILE A N 1
ATOM 801 C CA . ILE A 1 97 ? -20.283 -14.682 2.904 1.00 56.88 97 ILE A CA 1
ATOM 802 C C . ILE A 1 97 ? -20.868 -15.262 4.187 1.00 56.88 97 ILE A C 1
ATOM 804 O O . ILE A 1 97 ? -20.341 -16.223 4.750 1.00 56.88 97 ILE A O 1
ATOM 808 N N . GLN A 1 98 ? -21.976 -14.689 4.637 1.00 60.47 98 GLN A N 1
ATOM 809 C CA . GLN A 1 98 ? -22.829 -15.362 5.592 1.00 60.47 98 GLN A CA 1
ATOM 810 C C . GLN A 1 98 ? -23.744 -16.276 4.791 1.00 60.47 98 GLN A C 1
ATOM 812 O O . GLN A 1 98 ? -24.548 -15.818 3.978 1.00 60.47 98 GLN A O 1
ATOM 817 N N . PHE A 1 99 ? -23.582 -17.584 4.989 1.00 59.00 99 PHE A N 1
ATOM 818 C CA . PHE A 1 99 ? -24.484 -18.598 4.451 1.00 59.00 99 PHE A CA 1
ATOM 819 C C . PHE A 1 99 ? -25.796 -18.553 5.239 1.00 59.00 99 PHE A C 1
ATOM 821 O O . PHE A 1 99 ? -26.078 -19.409 6.075 1.00 59.00 99 PHE A O 1
ATOM 828 N N . GLU A 1 100 ? -26.567 -17.493 5.018 1.00 65.12 100 GLU A N 1
ATOM 829 C CA . GLU A 1 100 ? -27.953 -17.421 5.449 1.00 65.12 100 GLU A CA 1
ATOM 830 C C . GLU A 1 100 ? -28.816 -18.268 4.516 1.00 65.12 100 GLU A C 1
ATOM 832 O O . GLU A 1 100 ? -28.421 -18.589 3.395 1.00 65.12 100 GLU A O 1
ATOM 837 N N . ASN A 1 101 ? -30.008 -18.630 4.975 1.00 68.12 101 ASN A N 1
ATOM 838 C CA . ASN A 1 101 ? -31.015 -19.202 4.100 1.00 68.12 101 ASN A CA 1
ATOM 839 C C . ASN A 1 101 ? -31.976 -18.101 3.619 1.00 68.12 101 ASN A C 1
ATOM 841 O O . ASN A 1 101 ? -32.234 -17.143 4.351 1.00 68.12 101 ASN A O 1
ATOM 845 N N . ASP A 1 102 ? -32.493 -18.218 2.396 1.00 70.69 102 ASP A N 1
ATOM 846 C CA . ASP A 1 102 ? -33.584 -17.372 1.901 1.00 70.69 102 ASP A CA 1
ATOM 847 C C . ASP A 1 102 ? -34.915 -17.665 2.627 1.00 70.69 102 ASP A C 1
ATOM 849 O O . ASP A 1 102 ? -34.985 -18.503 3.531 1.00 70.69 102 ASP A O 1
ATOM 853 N N . GLU A 1 103 ? -35.987 -16.964 2.243 1.00 71.88 103 GLU A N 1
ATOM 854 C CA . GLU A 1 103 ? -37.328 -17.150 2.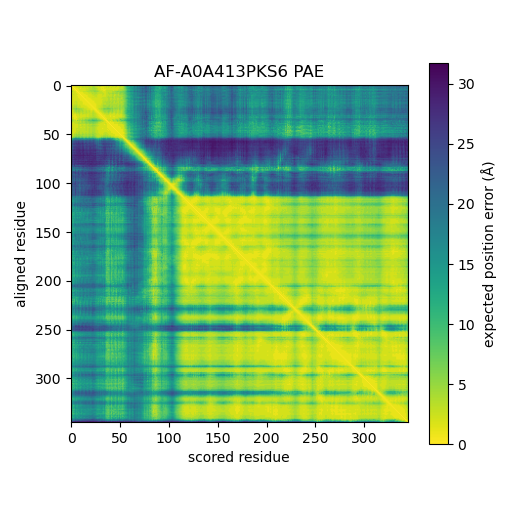825 1.00 71.88 103 GLU A CA 1
ATOM 855 C C . GLU A 1 103 ? -37.867 -18.587 2.667 1.00 71.88 103 GLU A C 1
ATOM 857 O O . GLU A 1 103 ? -38.728 -19.004 3.442 1.00 71.88 103 GLU A O 1
ATOM 862 N N . ASP A 1 104 ? -37.320 -19.366 1.726 1.00 78.06 104 ASP A N 1
ATOM 863 C CA . ASP A 1 104 ? -37.664 -20.768 1.481 1.00 78.06 104 ASP A CA 1
ATOM 864 C C . ASP A 1 104 ? -36.729 -21.759 2.206 1.00 78.06 104 ASP A C 1
ATOM 866 O O . ASP A 1 104 ? -36.888 -22.976 2.068 1.00 78.06 104 ASP A O 1
ATOM 870 N N . GLY A 1 105 ? -35.734 -21.280 2.959 1.00 72.12 105 GLY A N 1
ATOM 871 C CA . GLY A 1 105 ? -34.769 -22.134 3.649 1.00 72.12 105 GLY A CA 1
ATOM 872 C C . GLY A 1 105 ? -33.607 -22.623 2.773 1.00 72.12 105 GLY A C 1
ATOM 873 O O . GLY A 1 105 ? -32.886 -23.530 3.193 1.00 72.12 105 GLY A O 1
ATOM 874 N N . LYS A 1 106 ? -33.403 -22.063 1.574 1.00 65.62 106 LYS A N 1
ATOM 875 C CA . LYS A 1 106 ? -32.298 -22.440 0.677 1.00 65.62 106 LYS A CA 1
ATOM 876 C C . LYS A 1 106 ? -31.046 -21.628 1.003 1.00 65.62 106 LYS A C 1
ATOM 878 O O . LYS A 1 106 ? -31.180 -20.424 1.209 1.00 65.62 106 LYS A O 1
ATOM 883 N N . PRO A 1 107 ? -29.838 -22.220 0.959 1.00 64.44 107 PRO A N 1
ATOM 884 C CA . PRO A 1 107 ? -28.601 -21.475 1.158 1.00 64.44 107 PRO A CA 1
ATOM 885 C C . PRO A 1 107 ? -28.492 -20.315 0.163 1.00 64.44 107 PRO A C 1
ATOM 887 O O . PRO A 1 107 ? -28.364 -20.516 -1.044 1.00 64.44 107 PRO A O 1
ATOM 890 N N . ALA A 1 108 ? -28.534 -19.099 0.685 1.00 67.31 108 ALA A N 1
ATOM 891 C CA . ALA A 1 108 ? -28.374 -17.854 -0.035 1.00 67.31 108 ALA A CA 1
ATOM 892 C C . ALA A 1 108 ? -27.260 -17.076 0.665 1.00 67.31 108 ALA A C 1
ATOM 894 O O . ALA A 1 108 ? -27.487 -16.367 1.644 1.00 67.31 108 ALA A O 1
ATOM 895 N N . GLY A 1 109 ? -26.029 -17.243 0.176 1.00 60.41 109 GLY A N 1
ATOM 896 C CA . GLY A 1 109 ? -24.898 -16.466 0.666 1.00 60.41 109 GLY A CA 1
ATOM 897 C C . GLY A 1 109 ? -25.194 -14.973 0.532 1.00 60.41 109 GLY A C 1
ATOM 898 O O . GLY A 1 109 ? -25.382 -14.482 -0.582 1.00 60.41 109 GLY A O 1
ATOM 899 N N . LYS A 1 110 ? -25.252 -14.253 1.653 1.00 61.41 110 LYS A N 1
ATOM 900 C CA . LYS A 1 110 ? -25.354 -12.793 1.671 1.00 61.41 110 LYS A CA 1
ATOM 901 C C . LYS A 1 110 ? -24.033 -12.195 2.115 1.00 61.41 110 LYS A C 1
ATOM 903 O O . LYS A 1 110 ? -23.336 -12.745 2.965 1.00 61.41 110 LYS A O 1
ATOM 908 N N . TYR A 1 111 ? -23.724 -11.035 1.552 1.00 59.56 111 TYR A N 1
ATOM 909 C CA . TYR A 1 111 ? -22.688 -10.149 2.057 1.00 59.56 111 TYR A CA 1
ATOM 910 C C . TYR A 1 111 ? -23.369 -9.121 2.963 1.00 59.56 111 TYR A C 1
ATOM 912 O O . TYR A 1 111 ? -23.923 -8.149 2.441 1.00 59.56 111 TYR A O 1
ATOM 920 N N . PRO A 1 112 ? -23.427 -9.346 4.287 1.00 61.84 112 PRO A N 1
ATOM 921 C CA . PRO A 1 112 ? -23.996 -8.358 5.189 1.00 61.84 112 PRO A CA 1
ATOM 922 C C . PRO A 1 112 ? -23.162 -7.078 5.145 1.00 61.84 112 PRO A C 1
ATOM 924 O O . PRO A 1 112 ? -21.935 -7.119 5.013 1.00 61.84 112 PRO A O 1
ATOM 927 N N . ASP A 1 113 ? -23.837 -5.939 5.275 1.00 62.50 113 ASP A N 1
ATOM 928 C CA . ASP A 1 113 ? -23.154 -4.678 5.527 1.00 62.50 113 ASP A CA 1
ATOM 929 C C . ASP A 1 113 ? -22.566 -4.743 6.942 1.00 62.50 113 ASP A C 1
ATOM 931 O O . ASP A 1 113 ? -23.288 -4.797 7.941 1.00 62.50 113 ASP A O 1
ATOM 935 N N . VAL A 1 114 ? -21.246 -4.870 7.018 1.00 71.19 114 VAL A N 1
ATOM 936 C CA . VAL A 1 114 ? -20.503 -5.028 8.268 1.00 71.19 114 VAL A CA 1
ATOM 937 C C . VAL A 1 114 ? -19.998 -3.680 8.751 1.00 71.19 114 VAL A C 1
ATOM 939 O O . VAL A 1 114 ? -19.575 -2.814 7.984 1.00 71.19 114 VAL A O 1
ATOM 942 N N . ILE A 1 115 ? -20.006 -3.515 10.070 1.00 84.00 115 ILE A N 1
ATOM 943 C CA . ILE A 1 115 ? -19.451 -2.333 10.721 1.00 84.00 115 ILE A CA 1
ATOM 944 C C . ILE A 1 115 ? -17.956 -2.270 10.403 1.00 84.00 115 ILE A C 1
ATOM 946 O O . ILE A 1 115 ? -17.202 -3.183 10.748 1.00 84.00 115 ILE A O 1
ATOM 950 N N . HIS A 1 116 ? -17.540 -1.186 9.751 1.00 86.19 116 HIS A N 1
ATOM 951 C CA . HIS A 1 116 ? -16.155 -0.986 9.348 1.00 86.19 116 HIS A CA 1
ATOM 952 C C . HIS A 1 116 ? -15.292 -0.761 10.585 1.00 86.19 116 HIS A C 1
ATOM 954 O O . HIS A 1 116 ? -15.624 0.043 11.460 1.00 86.19 116 HIS A O 1
ATOM 960 N N . GLY A 1 117 ? -14.176 -1.476 10.656 1.00 91.19 117 GLY A N 1
ATOM 961 C CA . GLY A 1 117 ? -13.271 -1.419 11.791 1.00 91.19 117 GLY A CA 1
ATOM 962 C C . GLY A 1 117 ? -12.561 -0.074 11.917 1.00 91.19 117 GLY A C 1
ATOM 963 O O . GLY A 1 117 ? -12.303 0.379 13.028 1.00 91.19 117 GLY A O 1
ATOM 964 N N . ILE A 1 118 ? -12.285 0.577 10.787 1.00 93.38 118 ILE A N 1
ATOM 965 C CA . ILE A 1 118 ? -11.819 1.961 10.698 1.00 93.38 118 ILE A CA 1
ATOM 966 C C . ILE A 1 118 ? -12.600 2.630 9.571 1.00 93.38 118 ILE A C 1
ATOM 968 O O . ILE A 1 118 ? -12.724 2.065 8.486 1.00 93.38 118 ILE A O 1
ATOM 972 N N . ARG A 1 119 ? -13.096 3.839 9.820 1.00 91.69 119 ARG A N 1
ATOM 973 C CA . ARG A 1 119 ? -13.701 4.704 8.811 1.00 91.69 119 ARG A CA 1
ATOM 974 C C . ARG A 1 119 ? -13.234 6.136 9.031 1.00 91.69 119 ARG A C 1
ATOM 976 O O . ARG A 1 119 ? -13.307 6.642 10.145 1.00 91.69 119 ARG A O 1
ATOM 983 N N . VAL A 1 120 ? -12.795 6.796 7.965 1.00 90.44 120 VAL A N 1
ATOM 984 C CA . VAL A 1 120 ? -12.552 8.244 7.981 1.00 90.44 120 VAL A CA 1
ATOM 985 C C . VAL A 1 120 ? -13.843 8.954 7.578 1.00 90.44 120 VAL A C 1
ATOM 987 O O . VAL A 1 120 ? -14.474 8.591 6.583 1.00 90.44 120 VAL A O 1
ATOM 990 N N . THR A 1 121 ? -14.282 9.913 8.385 1.00 90.06 121 THR A N 1
ATOM 991 C CA . THR A 1 121 ? -15.499 10.704 8.154 1.00 90.06 121 THR A CA 1
ATOM 992 C C . THR A 1 121 ? -15.206 11.944 7.307 1.00 90.06 121 THR A C 1
ATOM 994 O O . THR A 1 121 ? -14.057 12.331 7.115 1.00 90.06 121 THR A O 1
ATOM 997 N N . GLU A 1 122 ? -16.254 12.597 6.794 1.00 87.56 122 GLU A N 1
ATOM 998 C CA . GLU A 1 122 ? -16.129 13.782 5.923 1.00 87.56 122 GLU A CA 1
ATOM 999 C C . GLU A 1 122 ? -15.443 14.981 6.602 1.00 87.56 122 GLU A C 1
ATOM 1001 O O . GLU A 1 122 ? -14.859 15.829 5.933 1.00 87.56 122 GLU A O 1
ATOM 1006 N N . ASP A 1 123 ? -15.493 15.056 7.933 1.00 89.81 123 ASP A N 1
ATOM 1007 C CA . ASP A 1 123 ? -14.798 16.062 8.742 1.00 89.81 123 ASP A CA 1
ATOM 1008 C C . ASP A 1 123 ? -13.360 15.650 9.115 1.00 89.81 123 ASP A C 1
ATOM 1010 O O . ASP A 1 123 ? -12.743 16.294 9.965 1.00 89.81 123 ASP A O 1
ATOM 1014 N N . ASN A 1 124 ? -12.819 14.604 8.475 1.00 90.88 124 ASN A N 1
ATOM 1015 C CA . ASN A 1 124 ? -11.506 14.007 8.735 1.00 90.88 124 ASN A CA 1
ATOM 1016 C C . ASN A 1 124 ? -11.339 13.394 10.139 1.00 90.88 124 ASN A C 1
ATOM 1018 O O . ASN A 1 124 ? -10.210 13.170 10.570 1.00 90.88 124 ASN A O 1
ATOM 1022 N N . SER A 1 125 ? -12.418 13.081 10.860 1.00 94.31 125 SER A N 1
ATOM 1023 C CA . SER A 1 125 ? -12.319 12.265 12.079 1.00 94.31 125 SER A CA 1
ATOM 1024 C C . SER A 1 125 ? -12.125 10.778 11.734 1.00 94.31 125 SER A C 1
ATOM 1026 O O . SER A 1 125 ? -12.500 10.317 10.656 1.00 94.31 125 SER A O 1
ATOM 1028 N N . ILE A 1 126 ? -11.535 10.002 12.650 1.00 95.56 126 ILE A N 1
ATOM 1029 C CA . ILE A 1 126 ? -11.403 8.542 12.512 1.00 95.56 126 ILE A CA 1
ATOM 1030 C C . ILE A 1 126 ? -12.401 7.863 13.449 1.00 95.56 126 ILE A C 1
ATOM 1032 O O . ILE A 1 126 ? -12.276 7.936 14.672 1.00 95.56 126 ILE A O 1
ATOM 1036 N N . GLU A 1 127 ? -13.377 7.167 12.883 1.00 96.00 127 GLU A N 1
ATOM 1037 C CA . GLU A 1 127 ? -14.224 6.217 13.597 1.00 96.00 127 GLU A CA 1
ATOM 1038 C C . GLU A 1 127 ? -13.528 4.857 13.655 1.00 96.00 127 GLU A C 1
ATOM 1040 O O . GLU A 1 127 ? -13.116 4.314 12.630 1.00 96.00 127 GLU A O 1
ATOM 1045 N N . VAL A 1 128 ? -13.412 4.291 14.853 1.00 97.25 128 VAL A N 1
ATOM 1046 C CA . VAL A 1 128 ? -12.867 2.951 15.080 1.00 97.25 128 VAL A CA 1
ATOM 1047 C C . VAL A 1 128 ? -13.925 2.057 15.707 1.00 97.25 128 VAL A C 1
ATOM 1049 O O . VAL A 1 128 ? -14.618 2.477 16.632 1.00 97.25 128 VAL A O 1
ATOM 1052 N N . ASN A 1 129 ? -14.026 0.818 15.229 1.00 96.38 129 ASN A N 1
ATOM 1053 C CA . ASN A 1 129 ? -14.947 -0.198 15.730 1.00 96.38 129 ASN A CA 1
ATOM 1054 C C . ASN A 1 129 ? -14.235 -1.549 15.840 1.00 96.38 129 ASN A C 1
ATOM 1056 O O . ASN A 1 129 ? -13.504 -1.942 14.939 1.00 96.38 129 ASN A O 1
ATOM 1060 N N . LEU A 1 130 ? -14.471 -2.312 16.905 1.00 95.94 130 LEU A N 1
ATOM 1061 C CA . LEU A 1 130 ? -13.929 -3.665 17.049 1.00 95.94 130 LEU A CA 1
ATOM 1062 C C . LEU A 1 130 ? -14.935 -4.580 17.742 1.00 95.94 130 LEU A C 1
ATOM 1064 O O . LEU A 1 130 ? -15.385 -4.283 18.848 1.00 95.94 130 LEU A O 1
ATOM 1068 N N . PHE A 1 131 ? -15.248 -5.720 17.128 1.00 94.88 131 PHE A N 1
ATOM 1069 C CA . PHE A 1 131 ? -16.021 -6.768 17.788 1.00 94.88 131 PHE A CA 1
ATOM 1070 C C . PHE A 1 131 ? -15.124 -7.546 18.756 1.00 94.88 131 PHE A C 1
ATOM 1072 O O . PHE A 1 131 ? -14.205 -8.248 18.337 1.00 94.88 131 PHE A O 1
ATOM 1079 N N . ALA A 1 132 ? -15.372 -7.402 20.057 1.00 96.25 132 ALA A N 1
ATOM 1080 C CA . ALA A 1 132 ? -14.622 -8.080 21.113 1.00 96.25 132 ALA A CA 1
ATOM 1081 C C . ALA A 1 132 ? -15.510 -8.232 22.367 1.00 96.25 132 ALA A C 1
ATOM 1083 O O . ALA A 1 132 ? -15.286 -7.557 23.381 1.00 96.25 132 ALA A O 1
ATOM 1084 N N . PRO A 1 133 ? -16.551 -9.085 22.313 1.00 95.88 133 PRO A N 1
ATOM 1085 C CA . PRO A 1 133 ? -17.620 -9.119 23.314 1.00 95.88 133 PRO A CA 1
ATOM 1086 C C . PRO A 1 133 ? -17.119 -9.442 24.725 1.00 95.88 133 PRO A C 1
ATOM 1088 O O . PRO A 1 133 ? -17.574 -8.830 25.693 1.00 95.88 133 PRO A O 1
ATOM 1091 N N . ASP A 1 134 ? -16.116 -10.308 24.844 1.00 96.56 134 ASP A N 1
ATOM 1092 C CA . ASP A 1 134 ? -15.572 -10.753 26.132 1.00 96.56 134 ASP A CA 1
ATOM 1093 C C . ASP A 1 134 ? -14.363 -9.930 26.609 1.00 96.56 134 ASP A C 1
ATOM 1095 O O . ASP A 1 134 ? -13.775 -10.214 27.658 1.00 96.56 134 ASP A O 1
ATOM 1099 N N . ALA A 1 135 ? -13.960 -8.898 25.858 1.00 97.56 135 ALA A N 1
ATOM 1100 C CA . ALA A 1 135 ? -12.841 -8.048 26.251 1.00 97.56 135 ALA A CA 1
ATOM 1101 C C . ALA A 1 135 ? -13.148 -7.266 27.540 1.00 97.56 135 ALA A C 1
ATOM 1103 O O . ALA A 1 135 ? -14.278 -6.848 27.798 1.00 97.56 135 ALA A O 1
ATOM 1104 N N . LYS A 1 136 ? -12.117 -7.032 28.354 1.00 97.75 136 LYS A N 1
ATOM 1105 C CA . LYS A 1 136 ? -12.197 -6.193 29.560 1.00 97.75 136 LYS A CA 1
ATOM 1106 C C . LYS A 1 136 ? -11.848 -4.744 29.242 1.00 97.75 136 LYS A C 1
ATOM 1108 O O . LYS A 1 136 ? -12.460 -3.839 29.799 1.00 97.75 136 LYS A O 1
ATOM 1113 N N . SER A 1 137 ? -10.892 -4.537 28.341 1.00 98.19 137 SER A N 1
ATOM 1114 C CA . SER A 1 137 ? -10.529 -3.227 27.811 1.00 98.19 137 SER A CA 1
ATOM 1115 C C . SER A 1 137 ? -10.175 -3.322 26.334 1.00 98.19 137 SER A C 1
ATOM 1117 O O . SER A 1 137 ? -9.571 -4.303 25.890 1.00 98.19 137 SER A O 1
ATOM 1119 N N . VAL A 1 138 ? -10.541 -2.281 25.590 1.00 98.69 138 VAL A N 1
ATOM 1120 C CA . VAL A 1 138 ? -10.117 -2.076 24.207 1.00 98.69 138 VAL A CA 1
ATOM 1121 C C . VAL A 1 138 ? -9.654 -0.632 24.053 1.00 98.69 138 VAL A C 1
ATOM 1123 O O . VAL A 1 138 ? -10.311 0.291 24.539 1.00 98.69 138 VAL A O 1
ATOM 1126 N N . SER A 1 139 ? -8.525 -0.440 23.386 1.00 98.62 139 SER A N 1
ATOM 1127 C CA . SER A 1 139 ? -7.982 0.864 23.009 1.00 98.62 139 SER A CA 1
ATOM 1128 C C . SER A 1 139 ? -7.388 0.812 21.608 1.00 98.62 139 SER A C 1
ATOM 1130 O O . SER A 1 139 ? -7.218 -0.263 21.027 1.00 98.62 139 SER A O 1
ATOM 1132 N N . VAL A 1 140 ? -7.091 1.979 21.050 1.00 98.31 140 VAL A N 1
ATOM 1133 C CA . VAL A 1 140 ? -6.237 2.101 19.870 1.00 98.31 140 VAL A CA 1
ATOM 1134 C C . VAL A 1 140 ? -5.042 2.982 20.194 1.00 98.31 140 VAL A C 1
ATOM 1136 O O . VAL A 1 140 ? -5.185 3.992 20.875 1.00 98.31 140 VAL A O 1
ATOM 1139 N N . VAL A 1 141 ? -3.866 2.597 19.708 1.00 97.50 141 VAL A N 1
ATOM 1140 C CA . VAL A 1 141 ? -2.647 3.406 19.757 1.00 97.50 141 VAL A CA 1
ATOM 1141 C C . VAL A 1 141 ? -2.413 3.980 18.366 1.00 97.50 141 VAL A C 1
ATOM 1143 O O . VAL A 1 141 ? -2.284 3.227 17.397 1.00 97.50 141 VAL A O 1
ATOM 1146 N N . LEU A 1 142 ? -2.404 5.306 18.276 1.00 94.56 142 LEU A N 1
ATOM 1147 C CA . LEU A 1 142 ? -2.138 6.051 17.047 1.00 94.56 142 LEU A CA 1
ATOM 1148 C C . LEU A 1 142 ? -0.632 6.146 16.783 1.00 94.56 142 LEU A C 1
ATOM 1150 O O . LEU A 1 142 ? 0.181 5.971 17.689 1.00 94.56 142 LEU A O 1
ATOM 1154 N N . GLU A 1 143 ? -0.257 6.482 15.550 1.00 87.81 143 GLU A N 1
ATOM 1155 C CA . GLU A 1 143 ? 1.145 6.615 15.124 1.00 87.81 143 GLU A CA 1
ATOM 1156 C C . GLU A 1 143 ? 1.971 7.573 15.998 1.00 87.81 143 GLU A C 1
ATOM 1158 O O . GLU A 1 143 ? 3.141 7.317 16.269 1.00 87.81 143 GLU A O 1
ATOM 1163 N N . ASN A 1 144 ? 1.355 8.637 16.521 1.00 88.38 144 ASN A N 1
ATOM 1164 C CA . ASN A 1 144 ? 2.008 9.581 17.435 1.00 88.38 144 ASN A CA 1
ATOM 1165 C C . ASN A 1 144 ? 2.179 9.052 18.878 1.00 88.38 144 ASN A C 1
ATOM 1167 O O . ASN A 1 144 ? 2.607 9.799 19.758 1.00 88.38 144 ASN A O 1
ATOM 1171 N N . GLY A 1 145 ? 1.811 7.795 19.139 1.00 91.38 145 GLY A N 1
ATOM 1172 C CA . GLY A 1 145 ? 1.881 7.142 20.445 1.00 91.38 145 GLY A CA 1
ATOM 1173 C C . GLY A 1 145 ? 0.690 7.413 21.368 1.00 91.38 145 GLY A C 1
ATOM 1174 O O . GLY A 1 145 ? 0.666 6.894 22.483 1.00 91.38 145 GLY A O 1
ATOM 1175 N N . THR A 1 146 ? -0.299 8.205 20.939 1.00 94.75 146 THR A N 1
ATOM 1176 C CA . THR A 1 146 ? -1.499 8.482 21.744 1.00 94.75 146 THR A CA 1
ATOM 1177 C C . THR A 1 146 ? -2.353 7.226 21.849 1.00 94.75 146 THR A C 1
ATOM 1179 O O . THR A 1 146 ? -2.724 6.641 20.831 1.00 94.75 146 THR A O 1
ATOM 1182 N N . GLU A 1 147 ? -2.687 6.828 23.077 1.00 97.00 147 GLU A N 1
ATOM 1183 C CA . GLU A 1 147 ? -3.613 5.731 23.343 1.00 97.00 147 GLU A CA 1
ATOM 1184 C C . GLU A 1 147 ? -5.018 6.266 23.639 1.00 97.00 147 GLU A C 1
ATOM 1186 O O . GLU A 1 147 ? -5.235 7.033 24.577 1.00 97.00 147 GLU A O 1
ATOM 1191 N N . GLU A 1 148 ? -5.992 5.815 22.856 1.00 97.81 148 GLU A N 1
ATOM 1192 C CA . GLU A 1 148 ? -7.393 6.189 22.975 1.00 97.81 148 GLU A CA 1
ATOM 1193 C C . GLU A 1 148 ? -8.219 4.981 23.430 1.00 97.81 148 GLU A C 1
ATOM 1195 O O . GLU A 1 148 ? -8.405 4.019 22.685 1.00 97.81 148 GLU A O 1
ATOM 1200 N N . LEU A 1 149 ? -8.749 5.027 24.657 1.00 98.31 149 LEU A N 1
ATOM 1201 C CA . LEU A 1 149 ? -9.670 4.003 25.167 1.00 98.31 149 LEU A CA 1
ATOM 1202 C C . LEU A 1 149 ? -10.996 4.042 24.396 1.00 98.31 149 LEU A C 1
ATOM 1204 O O . LEU A 1 149 ? -11.593 5.118 24.280 1.00 98.31 149 LEU A O 1
ATOM 1208 N N . LEU A 1 150 ? -11.471 2.882 23.933 1.00 98.31 150 LEU A N 1
ATOM 1209 C CA . LEU A 1 150 ? -12.776 2.710 23.287 1.00 98.31 150 LEU A CA 1
ATOM 1210 C C . LEU A 1 150 ? -13.863 2.432 24.332 1.00 98.31 150 LEU A C 1
ATOM 1212 O O . LEU A 1 150 ? -13.597 1.926 25.425 1.00 98.31 150 LEU A O 1
ATOM 1216 N N . TYR A 1 151 ? -15.111 2.732 23.980 1.00 97.75 151 TYR A N 1
ATOM 1217 C CA . TYR A 1 151 ? -16.280 2.441 24.808 1.00 97.75 151 TYR A CA 1
ATOM 1218 C C . TYR A 1 151 ? -17.120 1.318 24.202 1.00 97.75 151 TYR A C 1
ATOM 1220 O O . TYR A 1 151 ? -17.135 1.109 22.994 1.00 97.75 151 TYR A O 1
ATOM 1228 N N . ARG A 1 152 ? -17.851 0.593 25.053 1.00 97.56 152 ARG A N 1
ATOM 1229 C CA . ARG A 1 152 ? -18.854 -0.385 24.611 1.00 97.56 152 ARG A CA 1
ATOM 1230 C C . ARG A 1 152 ? -19.916 0.329 23.769 1.00 97.56 152 ARG A C 1
ATOM 1232 O O . ARG A 1 152 ? -20.493 1.319 24.232 1.00 97.56 152 ARG A O 1
ATOM 1239 N N . SER A 1 153 ? -20.175 -0.174 22.566 1.00 95.69 153 SER A N 1
ATOM 1240 C CA . SER A 1 153 ? -21.216 0.370 21.696 1.00 95.69 153 SER A CA 1
ATOM 1241 C C . SER A 1 153 ? -22.584 0.221 22.356 1.00 95.69 153 SER A C 1
ATOM 1243 O O . SER A 1 153 ? -22.908 -0.813 22.939 1.00 95.69 153 SER A O 1
ATOM 1245 N N . LYS A 1 154 ? -23.412 1.265 22.258 1.00 93.12 154 LYS A N 1
ATOM 1246 C CA . LYS A 1 154 ? -24.806 1.223 22.740 1.00 93.12 154 LYS A CA 1
ATOM 1247 C C . LYS A 1 154 ? -25.767 0.618 21.721 1.00 93.12 154 LYS A C 1
ATOM 1249 O O . LYS A 1 154 ? -26.893 0.288 22.081 1.00 93.12 154 LYS A O 1
ATOM 1254 N N . LYS A 1 155 ? -25.359 0.568 20.451 1.00 92.06 155 LYS A N 1
ATOM 1255 C CA . LYS A 1 155 ? -26.206 0.151 19.326 1.00 92.06 155 LYS A CA 1
ATOM 1256 C C . LYS A 1 155 ? -25.865 -1.253 18.844 1.00 92.06 155 LYS A C 1
ATOM 1258 O O . LYS A 1 155 ? -26.763 -1.963 18.410 1.00 92.06 155 LYS A O 1
ATOM 1263 N N . ASN A 1 156 ? -24.595 -1.638 18.943 1.00 91.06 156 ASN A N 1
ATOM 1264 C CA . ASN A 1 156 ? -24.081 -2.884 18.395 1.00 91.06 156 ASN A CA 1
ATOM 1265 C C . ASN A 1 156 ? -23.491 -3.725 19.531 1.00 91.06 156 ASN A C 1
ATOM 1267 O O . ASN A 1 156 ? -22.377 -3.473 19.986 1.00 91.06 156 ASN A O 1
ATOM 1271 N N . ASP A 1 157 ? -24.253 -4.699 20.027 1.00 93.12 157 ASP A N 1
ATOM 1272 C CA . ASP A 1 157 ? -23.793 -5.537 21.136 1.00 93.12 157 ASP A CA 1
ATOM 1273 C C . ASP A 1 157 ? -22.483 -6.269 20.786 1.00 93.12 157 ASP A C 1
ATOM 1275 O O . ASP A 1 157 ? -22.243 -6.661 19.645 1.00 93.12 157 ASP A O 1
ATOM 1279 N N . GLY A 1 158 ? -21.595 -6.396 21.770 1.00 92.81 158 GLY A N 1
ATOM 1280 C CA . GLY A 1 158 ? -20.255 -6.966 21.601 1.00 92.81 158 GLY A CA 1
ATOM 1281 C C . GLY A 1 158 ? -19.211 -6.071 20.912 1.00 92.81 158 GLY A C 1
ATOM 1282 O O . GLY A 1 158 ? -18.025 -6.411 20.944 1.00 92.81 158 GLY A O 1
ATOM 1283 N N . TYR A 1 159 ? -19.600 -4.921 20.349 1.00 96.69 159 TYR A N 1
ATOM 1284 C CA . TYR A 1 159 ? -18.665 -3.967 19.746 1.00 96.69 159 TYR A CA 1
ATOM 1285 C C . TYR A 1 159 ? -18.114 -2.946 20.745 1.00 96.69 159 TYR A C 1
ATOM 1287 O O . TYR A 1 159 ? -18.779 -2.509 21.689 1.00 96.69 159 TYR A O 1
ATOM 1295 N N . TRP A 1 160 ? -16.885 -2.529 20.472 1.00 98.38 160 TRP A N 1
ATOM 1296 C CA . TRP A 1 160 ? -16.212 -1.377 21.053 1.00 98.38 160 TRP A CA 1
ATOM 1297 C C . TRP A 1 160 ? -16.066 -0.316 19.975 1.00 98.38 160 TRP A C 1
ATOM 1299 O O . TRP A 1 160 ? -15.704 -0.660 18.853 1.00 98.38 160 TRP A O 1
ATOM 1309 N N . GLU A 1 161 ? -16.327 0.945 20.296 1.00 98.06 161 GLU A N 1
ATOM 1310 C CA . GLU A 1 161 ? -16.300 2.033 19.321 1.00 98.06 161 GLU A CA 1
ATOM 1311 C C . GLU A 1 161 ? -15.709 3.322 19.912 1.00 98.06 161 GLU A C 1
ATOM 1313 O O . GLU A 1 161 ? -15.699 3.515 21.134 1.00 98.06 161 GLU A O 1
ATOM 1318 N N . LYS A 1 162 ? -15.182 4.189 19.041 1.00 97.88 162 LYS A N 1
ATOM 1319 C CA . LYS A 1 162 ? -14.801 5.574 19.352 1.00 97.88 162 LYS A CA 1
ATOM 1320 C C . LYS A 1 162 ? -14.673 6.409 18.084 1.00 97.88 162 LYS A C 1
ATOM 1322 O O . LYS A 1 162 ? -14.233 5.905 17.059 1.00 97.88 162 LYS A O 1
ATOM 1327 N N . THR A 1 163 ? -14.974 7.699 18.190 1.00 97.38 163 THR A N 1
ATOM 1328 C CA . THR A 1 163 ? -14.607 8.702 17.182 1.00 97.38 163 THR A CA 1
ATOM 1329 C C . THR A 1 163 ? -13.438 9.535 17.701 1.00 97.38 163 THR A C 1
ATOM 1331 O O . THR A 1 163 ? -13.515 10.123 18.782 1.00 97.38 163 THR A O 1
ATOM 1334 N N . ILE A 1 164 ? -12.349 9.566 16.939 1.00 96.25 164 ILE A N 1
ATOM 1335 C CA . ILE A 1 164 ? -11.124 10.316 17.216 1.00 96.25 164 ILE A CA 1
ATOM 1336 C C . ILE A 1 164 ? -11.140 11.562 16.333 1.00 96.25 164 ILE A C 1
ATOM 1338 O O . ILE A 1 164 ? -11.068 11.460 15.110 1.00 96.25 164 ILE A O 1
ATOM 1342 N N . GLY A 1 165 ? -11.270 12.732 16.956 1.00 93.88 165 GLY A N 1
ATOM 1343 C CA . GLY A 1 165 ? -11.305 14.013 16.251 1.00 93.88 165 GLY A CA 1
ATOM 1344 C C . GLY A 1 165 ? -9.911 14.589 16.008 1.00 93.88 165 GLY A C 1
ATOM 1345 O O . GLY A 1 165 ? -9.006 14.390 16.816 1.00 93.88 165 GLY A O 1
ATOM 1346 N N . ASN A 1 166 ? -9.772 15.360 14.926 1.00 89.56 166 ASN A N 1
ATOM 1347 C CA . ASN A 1 166 ? -8.534 16.040 14.519 1.00 89.56 166 ASN A CA 1
ATOM 1348 C C . ASN A 1 166 ? -7.273 15.138 14.486 1.00 89.56 166 ASN A C 1
ATOM 1350 O O . ASN A 1 166 ? -6.251 15.511 15.073 1.00 89.56 166 ASN A O 1
ATOM 1354 N N . PRO A 1 167 ? -7.314 13.962 13.833 1.00 91.00 167 PRO A N 1
ATOM 1355 C CA . PRO A 1 167 ? -6.115 13.159 13.602 1.00 91.00 167 PRO A CA 1
ATOM 1356 C C . PRO A 1 167 ? -5.134 13.881 12.661 1.00 91.00 167 PRO A C 1
ATOM 1358 O O . PRO A 1 167 ? -5.469 14.893 12.041 1.00 91.00 167 PRO A O 1
ATOM 1361 N N . ALA A 1 168 ? -3.912 13.356 12.540 1.00 92.00 168 ALA A N 1
ATOM 1362 C CA . ALA A 1 168 ? -2.972 13.855 11.540 1.00 92.00 168 ALA A CA 1
ATOM 1363 C C . ALA A 1 168 ? -3.485 13.551 10.120 1.00 92.00 168 ALA A C 1
ATOM 1365 O O . ALA A 1 168 ? -4.103 12.513 9.887 1.00 92.00 168 ALA A O 1
ATOM 1366 N N . GLU A 1 169 ? -3.230 14.453 9.171 1.00 93.19 169 GLU A N 1
ATOM 1367 C CA . GLU A 1 169 ? -3.574 14.229 7.762 1.00 93.19 169 GLU A CA 1
ATOM 1368 C C . GLU A 1 169 ? -2.668 13.149 7.129 1.00 93.19 169 GLU A C 1
ATOM 1370 O O . GLU A 1 169 ? -1.523 12.933 7.544 1.00 93.19 169 GLU A O 1
ATOM 1375 N N . GLY A 1 170 ? -3.183 12.482 6.098 1.00 93.25 170 GLY A N 1
ATOM 1376 C CA . GLY A 1 170 ? -2.507 11.432 5.344 1.00 93.25 170 GLY A CA 1
ATOM 1377 C C . GLY A 1 170 ? -2.557 10.063 6.023 1.00 93.25 170 GLY A C 1
ATOM 1378 O O . GLY A 1 170 ? -3.534 9.686 6.678 1.00 93.25 170 GLY A O 1
ATOM 1379 N N . PHE A 1 171 ? -1.486 9.298 5.852 1.00 94.50 171 PHE A N 1
ATOM 1380 C CA . PHE A 1 171 ? -1.392 7.930 6.339 1.00 94.50 171 PHE A CA 1
ATOM 1381 C C . PHE A 1 171 ? -1.115 7.904 7.846 1.00 94.50 171 PHE A C 1
ATOM 1383 O O . PHE A 1 171 ? -0.154 8.519 8.301 1.00 94.50 171 PHE A O 1
ATOM 1390 N N . ASN A 1 172 ? -1.929 7.158 8.597 1.00 94.00 172 ASN A N 1
ATOM 1391 C CA . ASN A 1 172 ? -1.800 6.985 10.042 1.00 94.00 172 ASN A CA 1
ATOM 1392 C C . ASN A 1 172 ? -1.821 5.501 10.412 1.00 94.00 172 ASN A C 1
ATOM 1394 O O . ASN A 1 172 ? -2.830 4.827 10.188 1.00 94.00 172 ASN A O 1
ATOM 1398 N N . TYR A 1 173 ? -0.774 4.993 11.062 1.00 95.31 173 TYR A N 1
ATOM 1399 C CA . TYR A 1 173 ? -0.859 3.673 11.698 1.00 95.31 173 TYR A CA 1
ATOM 1400 C C . TYR A 1 173 ? -1.844 3.680 12.880 1.00 95.31 173 TYR A C 1
ATOM 1402 O O . TYR A 1 173 ? -1.857 4.597 13.704 1.00 95.31 173 TYR A O 1
ATOM 1410 N N . VAL A 1 174 ? -2.647 2.617 12.989 1.00 96.69 174 VAL A N 1
ATOM 1411 C CA . VAL A 1 174 ? -3.614 2.402 14.074 1.00 96.69 174 VAL A CA 1
ATOM 1412 C C . VAL A 1 174 ? -3.427 0.993 14.631 1.00 96.69 174 VAL A C 1
ATOM 1414 O O . VAL A 1 174 ? -3.716 -0.004 13.974 1.00 96.69 174 VAL A O 1
ATOM 1417 N N . THR A 1 175 ? -2.943 0.884 15.868 1.00 97.75 175 THR A N 1
ATOM 1418 C CA . THR A 1 175 ? -2.808 -0.407 16.555 1.00 97.75 175 THR A CA 1
ATOM 1419 C C . THR A 1 175 ? -3.974 -0.617 17.508 1.00 97.75 175 THR A C 1
ATOM 1421 O O . THR A 1 175 ? -4.055 0.058 18.529 1.00 97.75 175 THR A O 1
ATOM 1424 N N . PHE A 1 176 ? -4.845 -1.586 17.227 1.00 98.25 176 PHE A N 1
ATOM 1425 C CA . PHE A 1 176 ? -5.847 -2.023 18.198 1.00 98.25 176 PHE A CA 1
ATOM 1426 C C . PHE A 1 176 ? -5.184 -2.794 19.338 1.00 98.25 176 PHE A C 1
ATOM 1428 O O . PHE A 1 176 ? -4.329 -3.649 19.112 1.00 98.25 176 PHE A O 1
ATOM 1435 N N . MET A 1 177 ? -5.619 -2.519 20.561 1.00 98.38 177 MET A N 1
ATOM 1436 C CA . MET A 1 177 ? -5.165 -3.172 21.779 1.00 98.38 177 MET A CA 1
ATOM 1437 C C . MET A 1 177 ? -6.373 -3.788 22.479 1.00 98.38 177 MET A C 1
ATOM 1439 O O . MET A 1 177 ? -7.333 -3.091 22.799 1.00 98.38 177 MET A O 1
ATOM 1443 N N . VAL A 1 178 ? -6.331 -5.090 22.752 1.00 98.44 178 VAL A N 1
ATOM 1444 C CA . VAL A 1 178 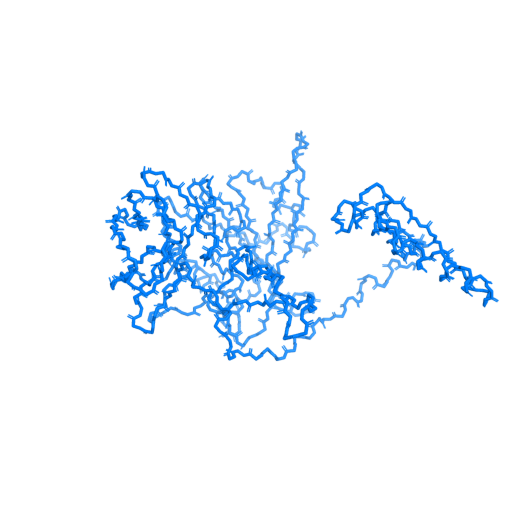? -7.375 -5.809 23.498 1.00 98.44 178 VAL A CA 1
ATOM 1445 C C . VAL A 1 178 ? -6.747 -6.397 24.748 1.00 98.44 178 VAL A C 1
ATOM 1447 O O . VAL A 1 178 ? -5.827 -7.208 24.663 1.00 98.44 178 VAL A O 1
ATOM 1450 N N . ASN A 1 179 ? -7.218 -5.979 25.925 1.00 98.00 179 ASN A N 1
ATOM 1451 C CA . ASN A 1 179 ? -6.639 -6.367 27.216 1.00 98.00 179 ASN A CA 1
ATOM 1452 C C . ASN A 1 179 ? -5.107 -6.151 27.276 1.00 98.00 179 ASN A C 1
ATOM 1454 O O . ASN A 1 179 ? -4.385 -6.970 27.842 1.00 98.00 179 ASN A O 1
ATOM 1458 N N . GLY A 1 180 ? -4.605 -5.082 26.643 1.00 96.00 180 GLY A N 1
ATOM 1459 C CA . GLY A 1 180 ? -3.172 -4.769 26.552 1.00 96.00 180 GLY A CA 1
ATOM 1460 C C . GLY A 1 180 ? -2.387 -5.558 25.494 1.00 96.00 180 GLY A C 1
ATOM 1461 O O . GLY A 1 180 ? -1.176 -5.387 25.398 1.00 96.00 180 GLY A O 1
ATOM 1462 N N . THR A 1 181 ? -3.042 -6.399 24.689 1.00 97.38 181 THR A N 1
ATOM 1463 C CA . THR A 1 181 ? -2.402 -7.158 23.601 1.00 97.38 181 THR A CA 1
ATOM 1464 C C . THR A 1 181 ? -2.664 -6.487 22.252 1.00 97.38 181 THR A C 1
ATOM 1466 O O . THR A 1 181 ? -3.833 -6.241 21.947 1.00 97.38 181 THR A O 1
ATOM 1469 N N . PRO A 1 182 ? -1.635 -6.217 21.427 1.00 96.62 182 PRO A N 1
ATOM 1470 C CA . PRO A 1 182 ? -1.839 -5.689 20.084 1.00 96.62 182 PRO A CA 1
ATOM 1471 C C . PRO A 1 182 ? -2.514 -6.732 19.191 1.00 96.62 182 PRO A C 1
ATOM 1473 O O . PRO A 1 182 ? -2.075 -7.880 19.120 1.00 96.62 182 PRO A O 1
ATOM 1476 N N . VAL A 1 183 ? -3.565 -6.324 18.486 1.00 96.12 183 VAL A N 1
ATOM 1477 C CA . VAL A 1 183 ? -4.320 -7.169 17.555 1.00 96.12 183 VAL A CA 1
ATOM 1478 C C . VAL A 1 183 ? -4.509 -6.458 16.220 1.00 96.12 183 VAL A C 1
ATOM 1480 O O . VAL A 1 183 ? -4.503 -5.229 16.147 1.00 96.12 183 VAL A O 1
ATOM 1483 N N . VAL A 1 184 ? -4.684 -7.241 15.157 1.00 94.44 184 VAL A N 1
ATOM 1484 C CA . VAL A 1 184 ? -5.125 -6.733 13.854 1.00 94.44 184 VAL A CA 1
ATOM 1485 C C . VAL A 1 184 ? -6.634 -6.894 13.783 1.00 94.44 184 VAL A C 1
ATOM 1487 O O . VAL A 1 184 ? -7.155 -7.986 14.004 1.00 94.44 184 VAL A O 1
ATOM 1490 N N . ASN A 1 185 ? -7.331 -5.807 13.480 1.00 93.00 185 ASN A N 1
ATOM 1491 C CA . ASN A 1 185 ? -8.754 -5.814 13.210 1.00 93.00 185 ASN A CA 1
ATOM 1492 C C . ASN A 1 185 ? -8.981 -6.168 11.730 1.00 93.00 185 ASN A C 1
ATOM 1494 O O . ASN A 1 185 ? -8.673 -5.341 10.869 1.00 93.00 185 ASN A O 1
ATOM 1498 N N . PRO A 1 186 ? -9.515 -7.359 11.404 1.00 86.31 186 PRO A N 1
ATOM 1499 C CA . PRO A 1 186 ? -9.756 -7.757 10.016 1.00 86.31 186 PRO A CA 1
ATOM 1500 C C . PRO A 1 186 ? -10.876 -6.943 9.351 1.00 86.31 186 PRO A C 1
ATOM 1502 O O . PRO A 1 186 ? -11.029 -7.003 8.135 1.00 86.31 186 PRO A O 1
ATOM 1505 N N . ALA A 1 187 ? -11.652 -6.180 10.132 1.00 86.25 187 ALA A N 1
ATOM 1506 C CA . ALA A 1 187 ? -12.674 -5.277 9.618 1.00 86.25 187 ALA A CA 1
ATOM 1507 C C . ALA A 1 187 ? -12.135 -3.897 9.200 1.00 86.25 187 ALA A C 1
ATOM 1509 O O . ALA A 1 187 ? -12.913 -3.050 8.771 1.00 86.25 187 ALA A O 1
ATOM 1510 N N . ALA A 1 188 ? -10.835 -3.644 9.352 1.00 88.88 188 ALA A N 1
ATOM 1511 C CA . ALA A 1 188 ? -10.187 -2.376 9.026 1.00 88.88 188 ALA A CA 1
ATOM 1512 C C . ALA A 1 188 ? -9.089 -2.571 7.964 1.00 88.88 188 ALA A C 1
ATOM 1514 O O . ALA A 1 188 ? -8.551 -3.677 7.863 1.00 88.88 188 ALA A O 1
ATOM 1515 N N . PRO A 1 189 ? -8.693 -1.516 7.223 1.00 89.00 189 PRO A N 1
ATOM 1516 C CA . PRO A 1 189 ? -7.572 -1.589 6.289 1.00 89.00 189 PRO A CA 1
ATOM 1517 C C . PRO A 1 189 ? -6.309 -2.117 6.973 1.00 89.00 189 PRO A C 1
ATOM 1519 O O . PRO A 1 189 ? -6.006 -1.730 8.106 1.00 89.00 189 PRO A O 1
ATOM 1522 N N . VAL A 1 190 ? -5.582 -3.015 6.301 1.00 90.62 190 VAL A N 1
ATOM 1523 C CA . VAL A 1 190 ? -4.354 -3.642 6.818 1.00 90.62 190 VAL A CA 1
ATOM 1524 C C . VAL A 1 190 ? -3.163 -3.259 5.946 1.00 90.62 190 VAL A C 1
ATOM 1526 O O . VAL A 1 190 ? -3.161 -3.459 4.731 1.00 90.62 190 VAL A O 1
ATOM 1529 N N . GLY A 1 191 ? -2.136 -2.719 6.590 1.00 91.12 191 GLY A N 1
ATOM 1530 C CA . GLY A 1 191 ? -0.828 -2.439 6.018 1.00 91.12 191 GLY A CA 1
ATOM 1531 C C . GLY A 1 191 ? 0.269 -3.243 6.714 1.00 91.12 191 GLY A C 1
ATOM 1532 O O . GLY A 1 191 ? 0.004 -4.206 7.439 1.00 91.12 191 GLY A O 1
ATOM 1533 N N . PHE A 1 192 ? 1.512 -2.824 6.503 1.00 92.88 192 PHE A N 1
ATOM 1534 C CA . PHE A 1 192 ? 2.684 -3.407 7.144 1.00 92.88 192 PHE A CA 1
ATOM 1535 C C . PHE A 1 192 ? 3.578 -2.294 7.685 1.00 92.88 192 PHE A C 1
ATOM 1537 O O . PHE A 1 192 ? 3.849 -1.334 6.973 1.00 92.88 192 PHE A O 1
ATOM 1544 N N . GLY A 1 193 ? 4.025 -2.445 8.927 1.00 91.75 193 GLY A N 1
ATOM 1545 C CA . GLY A 1 193 ? 4.908 -1.522 9.638 1.00 91.75 193 GLY A CA 1
ATOM 1546 C C . GLY A 1 193 ? 5.282 -2.114 10.995 1.00 91.75 193 GLY A C 1
ATOM 1547 O O . GLY A 1 193 ? 4.645 -3.070 11.451 1.00 91.75 193 GLY A O 1
ATOM 1548 N N . TYR A 1 194 ? 6.327 -1.610 11.652 1.00 92.19 194 TYR A N 1
ATOM 1549 C CA . TYR A 1 194 ? 6.826 -2.189 12.909 1.00 92.19 194 TYR A CA 1
ATOM 1550 C C . TYR A 1 194 ? 7.151 -3.696 12.797 1.00 92.19 194 TYR A C 1
ATOM 1552 O O . TYR A 1 194 ? 6.965 -4.454 13.753 1.00 92.19 194 TYR A O 1
ATOM 1560 N N . ASN A 1 195 ? 7.583 -4.152 11.613 1.00 92.38 195 ASN A N 1
ATOM 1561 C CA . ASN A 1 195 ? 7.803 -5.560 11.262 1.00 92.38 195 ASN A CA 1
ATOM 1562 C C . ASN A 1 195 ? 6.578 -6.483 11.445 1.00 92.38 195 ASN A C 1
ATOM 1564 O O . ASN A 1 195 ? 6.729 -7.683 11.688 1.00 92.38 195 ASN A O 1
ATOM 1568 N N . ARG A 1 196 ? 5.354 -5.956 11.325 1.00 93.88 196 ARG A N 1
ATOM 1569 C CA . ARG A 1 196 ? 4.118 -6.744 11.432 1.00 93.88 196 ARG A CA 1
ATOM 1570 C C . ARG A 1 196 ? 2.990 -6.184 10.570 1.00 93.88 196 ARG A C 1
ATOM 1572 O O . ARG A 1 196 ? 3.027 -5.042 10.122 1.00 93.88 196 ARG A O 1
ATOM 1579 N N . ALA A 1 197 ? 1.942 -6.986 10.393 1.00 93.62 197 ALA A N 1
ATOM 1580 C CA . ALA A 1 197 ? 0.661 -6.470 9.927 1.00 93.62 197 ALA A CA 1
ATOM 1581 C C . ALA A 1 197 ? 0.076 -5.507 10.974 1.00 93.62 197 ALA A C 1
ATOM 1583 O O . ALA A 1 197 ? 0.089 -5.791 12.178 1.00 93.62 197 ALA A O 1
ATOM 1584 N N . VAL A 1 198 ? -0.429 -4.368 10.513 1.00 94.75 198 VAL A N 1
ATOM 1585 C CA . VAL A 1 198 ? -0.982 -3.308 11.363 1.00 94.75 198 VAL A CA 1
ATOM 1586 C C . VAL A 1 198 ? -2.097 -2.593 10.610 1.00 94.75 198 VAL A C 1
ATOM 1588 O O . VAL A 1 198 ? -2.029 -2.457 9.388 1.00 94.75 198 VAL A O 1
ATOM 1591 N N . ASN A 1 199 ? -3.148 -2.173 11.313 1.00 95.25 199 ASN A N 1
ATOM 1592 C CA . ASN A 1 199 ? -4.201 -1.395 10.675 1.00 95.25 199 ASN A CA 1
ATOM 1593 C C . ASN A 1 199 ? -3.742 0.043 10.414 1.00 95.25 199 ASN A C 1
ATOM 1595 O O . ASN A 1 199 ? -2.788 0.527 11.026 1.00 95.25 199 ASN A O 1
ATOM 1599 N N . PHE A 1 200 ? -4.422 0.734 9.507 1.00 95.06 200 PHE A N 1
ATOM 1600 C CA . PHE A 1 200 ? -4.152 2.141 9.231 1.00 95.06 200 PHE A CA 1
ATOM 1601 C C . PHE A 1 200 ? -5.433 2.907 8.903 1.00 95.06 200 PHE A C 1
ATOM 1603 O O . PHE A 1 200 ? -6.463 2.312 8.585 1.00 95.06 200 PHE A O 1
ATOM 1610 N N . ALA A 1 201 ? -5.346 4.232 8.973 1.00 93.81 201 ALA A N 1
ATOM 1611 C CA . ALA A 1 201 ? -6.333 5.164 8.451 1.00 93.81 201 ALA A CA 1
ATOM 1612 C C . ALA A 1 201 ? -5.661 6.091 7.428 1.00 93.81 201 ALA A C 1
ATOM 1614 O O . ALA A 1 201 ? -4.581 6.618 7.689 1.00 93.81 201 ALA A O 1
ATOM 1615 N N . GLU A 1 202 ? -6.296 6.291 6.274 1.00 93.00 202 GLU A N 1
ATOM 1616 C CA . GLU A 1 202 ? -5.873 7.271 5.268 1.00 93.00 202 GLU A CA 1
ATOM 1617 C C . GLU A 1 202 ? -6.777 8.505 5.387 1.00 93.00 202 GLU A C 1
ATOM 1619 O O . GLU A 1 202 ? -7.909 8.517 4.903 1.00 93.00 202 GLU A O 1
ATOM 1624 N N . VAL A 1 203 ? -6.301 9.522 6.103 1.00 92.62 203 VAL A N 1
ATOM 1625 C CA . VAL A 1 203 ? -7.019 10.781 6.324 1.00 92.62 203 VAL A CA 1
ATOM 1626 C C . VAL A 1 203 ? -6.729 11.723 5.162 1.00 92.62 203 VAL A C 1
ATOM 1628 O O . VAL A 1 203 ? -5.573 11.924 4.804 1.00 92.62 203 VAL A O 1
ATOM 1631 N N . SER A 1 204 ? -7.758 12.334 4.575 1.00 89.56 204 SER A N 1
ATOM 1632 C CA . SER A 1 204 ? -7.569 13.206 3.408 1.00 89.56 204 SER A CA 1
ATOM 1633 C C . SER A 1 204 ? -6.695 14.418 3.746 1.00 89.56 204 SER A C 1
ATOM 1635 O O . SER A 1 204 ? -6.923 15.091 4.755 1.00 89.56 204 SER A O 1
ATOM 1637 N N . GLU A 1 205 ? -5.724 14.726 2.887 1.00 91.81 205 GLU A N 1
ATOM 1638 C CA . GLU A 1 205 ? -4.848 15.892 3.031 1.00 91.81 205 GLU A CA 1
ATOM 1639 C C . GLU A 1 205 ? -5.410 17.095 2.266 1.00 91.81 205 GLU A C 1
ATOM 1641 O O . GLU A 1 205 ? -5.826 16.985 1.113 1.00 91.81 205 GLU A O 1
ATOM 1646 N N . ARG A 1 206 ? -5.384 18.291 2.865 1.00 86.25 206 ARG A N 1
ATOM 1647 C CA . ARG A 1 206 ? -5.998 19.476 2.226 1.00 86.25 206 ARG A CA 1
ATOM 1648 C C . ARG A 1 206 ? -5.214 20.011 1.031 1.00 86.25 206 ARG A C 1
ATOM 1650 O O . ARG A 1 206 ? -5.800 20.589 0.121 1.00 86.25 206 ARG A O 1
ATOM 1657 N N . ASN A 1 207 ? -3.890 19.870 1.064 1.00 88.19 207 ASN A N 1
ATOM 1658 C CA . ASN A 1 207 ? -2.974 20.504 0.108 1.00 88.19 207 ASN A CA 1
ATOM 1659 C C . ASN A 1 207 ? -2.110 19.494 -0.663 1.00 88.19 207 ASN A C 1
ATOM 1661 O O . ASN A 1 207 ? -1.144 19.892 -1.314 1.00 88.19 207 ASN A O 1
ATOM 1665 N N . PHE A 1 208 ? -2.425 18.199 -0.586 1.00 93.19 208 PHE A N 1
ATOM 1666 C CA . PHE A 1 208 ? -1.630 17.151 -1.215 1.00 93.19 208 PHE A CA 1
ATOM 1667 C C . PHE A 1 208 ? -2.524 16.009 -1.705 1.00 93.19 208 PHE A C 1
ATOM 1669 O O . PHE A 1 208 ? -3.102 15.281 -0.915 1.00 93.19 208 PHE A O 1
ATOM 1676 N N . SER A 1 209 ? -2.611 15.827 -3.022 1.00 93.38 209 SER A N 1
ATOM 1677 C CA . SER A 1 209 ? -3.448 14.784 -3.639 1.00 93.38 209 SER A CA 1
ATOM 1678 C C . SER A 1 209 ? -2.691 13.952 -4.674 1.00 93.38 209 SER A C 1
ATOM 1680 O O . SER A 1 209 ? -3.292 13.281 -5.507 1.00 93.38 209 SER A O 1
ATOM 1682 N N . TRP A 1 210 ? -1.355 14.008 -4.682 1.00 95.19 210 TRP A N 1
ATOM 1683 C CA . TRP A 1 210 ? -0.550 13.269 -5.664 1.00 95.19 210 TRP A CA 1
ATOM 1684 C C . TRP A 1 210 ? -0.668 11.756 -5.501 1.00 95.19 210 TRP A C 1
ATOM 1686 O O . TRP A 1 210 ? -0.549 11.038 -6.480 1.00 95.19 210 TRP A O 1
ATOM 1696 N N . HIS A 1 211 ? -0.926 11.274 -4.290 1.00 93.19 211 HIS A N 1
ATOM 1697 C CA . HIS A 1 211 ? -1.061 9.849 -3.996 1.00 93.19 211 HIS A CA 1
ATOM 1698 C C . HIS A 1 211 ? -2.457 9.286 -4.313 1.00 93.19 211 HIS A C 1
ATOM 1700 O O . HIS A 1 211 ? -2.654 8.074 -4.250 1.00 93.19 211 HIS A O 1
ATOM 1706 N N . GLU A 1 212 ? -3.431 10.140 -4.633 1.00 90.94 212 GLU A N 1
ATOM 1707 C CA . GLU A 1 212 ? -4.790 9.713 -4.962 1.00 90.94 212 GLU A CA 1
ATOM 1708 C C . GLU A 1 212 ? -4.852 9.099 -6.361 1.00 90.94 212 GLU A C 1
ATOM 1710 O O . GLU A 1 212 ? -4.203 9.571 -7.299 1.00 90.94 212 GLU A O 1
ATOM 1715 N N . LEU A 1 213 ? -5.689 8.079 -6.527 1.00 88.75 213 LEU A N 1
ATOM 1716 C CA . LEU A 1 213 ? -5.977 7.509 -7.835 1.00 88.75 213 LEU A CA 1
ATOM 1717 C C . LEU A 1 213 ? -6.818 8.495 -8.661 1.00 88.75 213 LEU A C 1
ATOM 1719 O O . LEU A 1 213 ? -7.982 8.740 -8.342 1.00 88.75 213 LEU A O 1
ATOM 1723 N N . LYS A 1 214 ? -6.254 9.048 -9.739 1.00 88.00 214 LYS A N 1
ATOM 1724 C CA . LYS A 1 214 ? -6.939 10.005 -10.625 1.00 88.00 214 LYS A CA 1
ATOM 1725 C C . LYS A 1 214 ? -7.094 9.447 -12.032 1.00 88.00 214 LYS A C 1
ATOM 1727 O O . LYS A 1 214 ? -6.471 8.464 -12.413 1.00 88.00 214 LYS A O 1
ATOM 1732 N N . LYS A 1 215 ? -7.916 10.123 -12.835 1.00 88.25 215 LYS A N 1
ATOM 1733 C CA . LYS A 1 215 ? -8.036 9.851 -14.268 1.00 88.25 215 LYS A CA 1
ATOM 1734 C C . LYS A 1 215 ? -6.803 10.385 -15.011 1.00 88.25 215 LYS A C 1
ATOM 1736 O O . LYS A 1 215 ? -6.794 11.542 -15.424 1.00 88.25 215 LYS A O 1
ATOM 1741 N N . THR A 1 216 ? -5.800 9.533 -15.182 1.00 87.62 216 THR A N 1
ATOM 1742 C CA . THR A 1 216 ? -4.556 9.793 -15.921 1.00 87.62 216 THR A CA 1
ATOM 1743 C C . THR A 1 216 ? -4.118 8.523 -16.662 1.00 87.62 216 THR A C 1
ATOM 1745 O O . THR A 1 216 ? -4.753 7.475 -16.522 1.00 87.62 216 THR A O 1
ATOM 1748 N N . ASP A 1 217 ? -3.069 8.608 -17.474 1.00 89.38 217 ASP A N 1
ATOM 1749 C CA . ASP A 1 217 ? -2.419 7.412 -18.002 1.00 89.38 217 ASP A CA 1
ATOM 1750 C C . ASP A 1 217 ? -1.619 6.742 -16.880 1.00 89.38 217 ASP A C 1
ATOM 1752 O O . ASP A 1 217 ? -0.902 7.411 -16.135 1.00 89.38 217 ASP A O 1
ATOM 1756 N N . HIS A 1 218 ? -1.773 5.424 -16.756 1.00 91.62 218 HIS A N 1
ATOM 1757 C CA . HIS A 1 218 ? -1.209 4.649 -15.655 1.00 91.62 218 HIS A CA 1
ATOM 1758 C C . HIS A 1 218 ? -0.010 3.819 -16.107 1.00 91.62 218 HIS A C 1
ATOM 1760 O O . HIS A 1 218 ? -0.060 3.142 -17.139 1.00 91.62 218 HIS A O 1
ATOM 1766 N N . GLY A 1 219 ? 1.057 3.857 -15.314 1.00 92.06 219 GLY A N 1
ATOM 1767 C CA . GLY A 1 219 ? 2.192 2.958 -15.428 1.00 92.06 219 GLY A CA 1
ATOM 1768 C C . GLY A 1 219 ? 1.867 1.531 -14.982 1.00 92.06 219 GLY A C 1
ATOM 1769 O O . GLY A 1 219 ? 0.715 1.137 -14.793 1.00 92.06 219 GLY A O 1
ATOM 1770 N N . GLN A 1 220 ? 2.909 0.721 -14.825 1.00 93.56 220 GLN A N 1
ATOM 1771 C CA . GLN A 1 220 ? 2.783 -0.689 -14.452 1.00 93.56 220 GLN A CA 1
ATOM 1772 C C . GLN A 1 220 ? 3.734 -1.035 -13.319 1.00 93.56 220 GLN A C 1
ATOM 1774 O O . GLN A 1 220 ? 4.869 -0.566 -13.305 1.00 93.56 220 GLN A O 1
ATOM 1779 N N . ILE A 1 221 ? 3.282 -1.894 -12.406 1.00 95.06 221 ILE A N 1
ATOM 1780 C CA . ILE A 1 221 ? 4.124 -2.503 -11.377 1.00 95.06 221 ILE A CA 1
ATOM 1781 C C . ILE A 1 221 ? 4.446 -3.937 -11.790 1.00 95.06 221 ILE A C 1
ATOM 1783 O O . ILE A 1 221 ? 3.551 -4.734 -12.063 1.00 95.06 221 ILE A O 1
ATOM 1787 N N . HIS A 1 222 ? 5.731 -4.265 -11.781 1.00 93.88 222 HIS A N 1
ATOM 1788 C CA . HIS A 1 222 ? 6.280 -5.568 -12.127 1.00 93.88 222 HIS A CA 1
ATOM 1789 C C . HIS A 1 222 ? 6.919 -6.198 -10.898 1.00 93.88 222 HIS A C 1
ATOM 1791 O O . HIS A 1 222 ? 7.605 -5.517 -10.136 1.00 93.88 222 HIS A O 1
ATOM 1797 N N . ILE A 1 223 ? 6.728 -7.503 -10.728 1.00 93.56 223 ILE A N 1
ATOM 1798 C CA . ILE A 1 223 ? 7.391 -8.279 -9.679 1.00 93.56 223 ILE A CA 1
ATOM 1799 C C . ILE A 1 223 ? 8.624 -8.942 -10.288 1.00 93.56 223 ILE A C 1
ATOM 1801 O O . ILE A 1 223 ? 8.512 -9.689 -11.259 1.00 93.56 223 ILE A O 1
ATOM 1805 N N . HIS A 1 224 ? 9.788 -8.689 -9.698 1.00 89.94 224 HIS A N 1
ATOM 1806 C CA . HIS A 1 224 ? 11.066 -9.282 -10.085 1.00 89.94 224 HIS A CA 1
ATOM 1807 C C . HIS A 1 224 ? 11.573 -10.206 -8.995 1.00 89.94 224 HIS A C 1
ATOM 1809 O O . HIS A 1 224 ? 11.619 -9.827 -7.828 1.00 89.94 224 HIS A O 1
ATOM 1815 N N . TYR A 1 225 ? 11.999 -11.402 -9.386 1.00 87.88 225 TYR A N 1
ATOM 1816 C CA . TYR A 1 225 ? 12.662 -12.345 -8.496 1.00 87.88 225 TYR A CA 1
ATOM 1817 C C . TYR A 1 225 ? 14.148 -12.360 -8.826 1.00 87.88 225 TYR A C 1
ATOM 1819 O O . TYR A 1 225 ? 14.539 -12.725 -9.934 1.00 87.88 225 TYR A O 1
ATOM 1827 N N . SER A 1 226 ? 14.966 -11.966 -7.860 1.00 82.44 226 SER A N 1
ATOM 1828 C CA . SER A 1 226 ? 16.412 -11.845 -8.011 1.00 82.44 226 SER A CA 1
ATOM 1829 C C . SER A 1 226 ? 17.095 -12.860 -7.114 1.00 82.44 226 SER A C 1
ATOM 1831 O O . SER A 1 226 ? 16.723 -12.998 -5.954 1.00 82.44 226 SER A O 1
ATOM 1833 N N . CYS A 1 227 ? 18.099 -13.559 -7.629 1.00 80.00 227 CYS A N 1
ATOM 1834 C CA . CYS A 1 227 ? 18.940 -14.449 -6.838 1.00 80.00 227 CYS A CA 1
ATOM 1835 C C . CYS A 1 227 ? 20.302 -13.787 -6.643 1.00 80.00 227 CYS A C 1
ATOM 1837 O O . CYS A 1 227 ? 20.897 -13.336 -7.623 1.00 80.00 227 CYS A O 1
ATOM 1839 N N . ASP A 1 228 ? 20.786 -13.715 -5.407 1.00 75.56 228 ASP A N 1
ATOM 1840 C CA . ASP A 1 228 ? 22.148 -13.257 -5.141 1.00 75.56 228 ASP A CA 1
ATOM 1841 C C . ASP A 1 228 ? 23.188 -14.369 -5.378 1.00 75.56 228 ASP A C 1
ATOM 1843 O O . ASP A 1 228 ? 22.855 -15.510 -5.723 1.00 75.56 228 ASP A O 1
ATOM 1847 N N . GLY A 1 229 ? 24.469 -14.019 -5.219 1.00 72.75 229 GLY A N 1
ATOM 1848 C CA . GLY A 1 229 ? 25.589 -14.946 -5.403 1.00 72.75 229 GLY A CA 1
ATOM 1849 C C . GLY A 1 229 ? 25.620 -16.112 -4.407 1.00 72.75 229 GLY A C 1
ATOM 1850 O O . GLY A 1 229 ? 26.243 -17.130 -4.706 1.00 72.75 229 GLY A O 1
ATOM 1851 N N . ASP A 1 230 ? 24.919 -15.994 -3.276 1.00 76.69 230 ASP A N 1
ATOM 1852 C CA . ASP A 1 230 ? 24.805 -17.025 -2.239 1.00 76.69 230 ASP A CA 1
ATOM 1853 C C . ASP A 1 230 ? 23.555 -17.910 -2.423 1.00 76.69 230 ASP A C 1
ATOM 1855 O O . ASP A 1 230 ? 23.316 -18.842 -1.649 1.00 76.69 230 ASP A O 1
ATOM 1859 N N . GLY A 1 231 ? 22.765 -17.668 -3.475 1.00 75.50 231 GLY A N 1
ATOM 1860 C CA . GLY A 1 231 ? 21.573 -18.448 -3.800 1.00 75.50 231 GLY A CA 1
ATOM 1861 C C . GLY A 1 231 ? 20.298 -17.978 -3.094 1.00 75.50 231 GLY A C 1
ATOM 1862 O O . GLY A 1 231 ? 19.274 -18.663 -3.172 1.00 75.50 231 GLY A O 1
ATOM 1863 N N . GLN A 1 232 ? 20.327 -16.844 -2.387 1.00 76.19 232 GLN A N 1
ATOM 1864 C CA . GLN A 1 232 ? 19.145 -16.288 -1.742 1.00 76.19 232 GLN A CA 1
ATOM 1865 C C . GLN A 1 232 ? 18.282 -15.558 -2.772 1.00 76.19 232 GLN A C 1
ATOM 1867 O O . GLN A 1 232 ? 18.729 -14.660 -3.485 1.00 76.19 232 GLN A O 1
ATOM 1872 N N . VAL A 1 233 ? 17.008 -15.947 -2.828 1.00 80.50 233 VAL A N 1
ATOM 1873 C CA . VAL A 1 233 ? 16.014 -15.308 -3.690 1.00 80.50 233 VAL A CA 1
ATOM 1874 C C . VAL A 1 233 ? 15.348 -14.162 -2.936 1.00 80.50 233 VAL A C 1
ATOM 1876 O O . VAL A 1 233 ? 14.773 -14.359 -1.867 1.00 80.50 233 VAL A O 1
ATOM 1879 N N . SER A 1 234 ? 15.390 -12.976 -3.530 1.00 82.12 234 SER A N 1
ATOM 1880 C CA . SER A 1 234 ? 14.674 -11.778 -3.106 1.00 82.12 234 SER A CA 1
ATOM 1881 C C . SER A 1 234 ? 13.608 -11.414 -4.134 1.00 82.12 234 SER A C 1
ATOM 1883 O O . SER A 1 234 ? 13.717 -11.725 -5.320 1.00 82.12 234 SER A O 1
ATOM 1885 N N . MET A 1 235 ? 12.551 -10.762 -3.668 1.00 88.69 235 MET A N 1
ATOM 1886 C CA . MET A 1 235 ? 11.492 -10.220 -4.510 1.00 88.69 235 MET A CA 1
ATOM 1887 C C . MET A 1 235 ? 11.622 -8.703 -4.500 1.00 88.69 235 MET A C 1
ATOM 1889 O O . MET A 1 235 ? 11.736 -8.133 -3.423 1.00 88.69 235 MET A O 1
ATOM 1893 N N . ASN A 1 236 ? 11.590 -8.063 -5.664 1.00 91.25 236 ASN A N 1
ATOM 1894 C CA . ASN A 1 236 ? 11.665 -6.615 -5.846 1.00 91.25 236 ASN A CA 1
ATOM 1895 C C . ASN A 1 236 ? 10.491 -6.147 -6.702 1.00 91.25 236 ASN A C 1
ATOM 1897 O O . ASN A 1 236 ? 9.971 -6.913 -7.514 1.00 91.25 236 ASN A O 1
ATOM 1901 N N . TYR A 1 237 ? 10.092 -4.888 -6.550 1.00 95.88 237 TYR A N 1
ATOM 1902 C CA . TYR A 1 237 ? 9.024 -4.311 -7.361 1.00 95.88 237 TYR A CA 1
ATOM 1903 C C . TYR A 1 237 ? 9.582 -3.216 -8.251 1.00 95.88 237 TYR A C 1
ATOM 1905 O O . TYR A 1 237 ? 10.385 -2.400 -7.810 1.00 95.88 237 TYR A O 1
ATOM 1913 N N . VAL A 1 238 ? 9.147 -3.177 -9.503 1.00 95.75 238 VAL A N 1
ATOM 1914 C CA . VAL A 1 238 ? 9.562 -2.148 -10.456 1.00 95.75 238 VAL A CA 1
ATOM 1915 C C . VAL A 1 238 ? 8.332 -1.437 -10.975 1.00 95.75 238 VAL A C 1
ATOM 1917 O O . VAL A 1 238 ? 7.422 -2.092 -11.467 1.00 95.75 238 VAL A O 1
ATOM 1920 N N . TYR A 1 239 ? 8.304 -0.113 -10.887 1.00 96.56 239 TYR A N 1
ATOM 1921 C CA . TYR A 1 239 ? 7.331 0.697 -11.606 1.00 96.56 239 TYR A CA 1
ATOM 1922 C C . TYR A 1 239 ? 7.935 1.181 -12.928 1.00 96.56 239 TYR A C 1
ATOM 1924 O O . TYR A 1 239 ? 9.018 1.774 -12.945 1.00 96.56 239 TYR A O 1
ATOM 1932 N N . THR A 1 240 ? 7.216 0.952 -14.025 1.00 93.62 240 THR A N 1
ATOM 1933 C CA . THR A 1 240 ? 7.499 1.541 -15.339 1.00 93.62 240 THR A CA 1
ATOM 1934 C C . THR A 1 240 ? 6.453 2.606 -15.667 1.00 93.62 240 THR A C 1
ATOM 1936 O O . THR A 1 240 ? 5.264 2.344 -15.461 1.00 93.62 240 THR A O 1
ATOM 1939 N N . PRO A 1 241 ? 6.857 3.770 -16.206 1.00 91.38 241 PRO A N 1
ATOM 1940 C CA . PRO A 1 241 ? 5.936 4.857 -16.525 1.00 91.38 241 PRO A CA 1
ATOM 1941 C C . PRO A 1 241 ? 4.916 4.463 -17.598 1.00 91.38 241 PRO A C 1
ATOM 1943 O O . PRO A 1 241 ? 5.150 3.551 -18.397 1.00 91.38 241 PRO A O 1
ATOM 1946 N N . ALA A 1 242 ? 3.795 5.184 -17.645 1.00 88.31 242 ALA A N 1
ATOM 1947 C CA . ALA A 1 242 ? 2.842 5.068 -18.742 1.00 88.31 242 ALA A CA 1
ATOM 1948 C C . ALA A 1 242 ? 3.538 5.280 -20.103 1.00 88.31 242 ALA A C 1
ATOM 1950 O O . ALA A 1 242 ? 4.413 6.138 -20.245 1.00 88.31 242 ALA A O 1
ATOM 1951 N N . GLY A 1 243 ? 3.173 4.468 -21.097 1.00 81.31 243 GLY A N 1
ATOM 1952 C CA . GLY A 1 243 ? 3.804 4.478 -22.422 1.00 81.31 243 GLY A CA 1
ATOM 1953 C C . GLY A 1 243 ? 5.162 3.767 -22.495 1.00 81.31 243 GLY A C 1
ATOM 1954 O O . GLY A 1 243 ? 5.794 3.791 -23.549 1.00 81.31 243 GLY A O 1
ATOM 1955 N N . TYR A 1 244 ? 5.631 3.118 -21.419 1.00 84.56 244 TYR A N 1
ATOM 1956 C CA . TYR A 1 244 ? 6.821 2.264 -21.487 1.00 84.56 244 TYR A CA 1
ATOM 1957 C C . TYR A 1 244 ? 6.688 1.203 -22.594 1.00 84.56 244 TYR A C 1
ATOM 1959 O O . TYR A 1 244 ? 5.675 0.509 -22.675 1.00 84.56 244 TYR A O 1
ATOM 1967 N N . GLY A 1 245 ? 7.717 1.083 -23.439 1.00 75.50 245 GLY A N 1
ATOM 1968 C CA . GLY A 1 245 ? 7.722 0.208 -24.618 1.00 75.50 245 GLY A CA 1
ATOM 1969 C C . GLY A 1 245 ? 7.280 0.881 -25.925 1.00 75.50 245 GLY A C 1
ATOM 1970 O O . GLY A 1 245 ? 7.396 0.270 -26.983 1.00 75.50 245 GLY A O 1
ATOM 1971 N N . GLU A 1 246 ? 6.819 2.134 -25.885 1.00 78.19 246 GLU A N 1
ATOM 1972 C CA . GLU A 1 246 ? 6.571 2.941 -27.086 1.00 78.19 246 GLU A CA 1
ATOM 1973 C C . GLU A 1 246 ? 7.848 3.668 -27.548 1.00 78.19 246 GLU A C 1
ATOM 1975 O O . GLU A 1 246 ? 8.667 4.076 -26.723 1.00 78.19 246 GLU A O 1
ATOM 1980 N N . ASP A 1 247 ? 7.988 3.904 -28.861 1.00 64.81 247 ASP A N 1
ATOM 1981 C CA . ASP A 1 247 ? 9.187 4.489 -29.502 1.00 64.81 247 ASP A CA 1
ATOM 1982 C C . ASP A 1 247 ? 9.658 5.832 -28.898 1.00 64.81 247 ASP A C 1
ATOM 1984 O O . ASP A 1 247 ? 10.806 6.232 -29.086 1.00 64.81 247 ASP A O 1
ATOM 1988 N N . ASN A 1 248 ? 8.783 6.542 -28.176 1.00 62.59 248 ASN A N 1
ATOM 1989 C CA . ASN A 1 248 ? 9.046 7.867 -27.609 1.00 62.59 248 ASN A CA 1
ATOM 1990 C C . ASN A 1 248 ? 9.131 7.892 -26.071 1.00 62.59 248 ASN A C 1
ATOM 1992 O O . ASN A 1 248 ? 9.200 8.979 -25.491 1.00 62.59 248 ASN A O 1
ATOM 1996 N N . CYS A 1 249 ? 9.100 6.740 -25.393 1.00 66.94 249 CYS A N 1
ATOM 1997 C CA . CYS A 1 249 ? 9.229 6.698 -23.938 1.00 66.94 249 CYS A CA 1
ATOM 1998 C C . CYS A 1 249 ? 10.707 6.782 -23.528 1.00 66.94 249 CYS A C 1
ATOM 2000 O O . CYS A 1 249 ? 11.460 5.818 -23.656 1.00 66.94 249 CYS A O 1
ATOM 2002 N N . ASP A 1 250 ? 11.135 7.948 -23.042 1.00 68.00 250 ASP A N 1
ATOM 2003 C CA . ASP A 1 250 ? 12.480 8.129 -22.490 1.00 68.00 250 ASP A CA 1
ATOM 2004 C C . ASP A 1 250 ? 12.545 7.555 -21.073 1.00 68.00 250 ASP A C 1
ATOM 2006 O O . ASP A 1 250 ? 12.070 8.190 -20.140 1.00 68.00 250 ASP A O 1
ATOM 2010 N N . THR A 1 251 ? 13.128 6.367 -20.906 1.00 66.31 251 THR A N 1
ATOM 2011 C CA . THR A 1 251 ? 13.386 5.759 -19.590 1.00 66.31 251 THR A CA 1
ATOM 2012 C C . THR A 1 251 ? 14.824 5.922 -19.113 1.00 66.31 251 THR A C 1
ATOM 2014 O O . THR A 1 251 ? 15.289 5.142 -18.288 1.00 66.31 251 THR A O 1
ATOM 2017 N N . GLY A 1 252 ? 15.568 6.922 -19.598 1.00 71.00 252 GLY A N 1
ATOM 2018 C CA . GLY A 1 252 ? 16.983 7.118 -19.258 1.00 71.00 252 GLY A CA 1
ATOM 2019 C C . GLY A 1 252 ? 17.298 7.393 -17.776 1.00 71.00 252 GLY A C 1
ATOM 2020 O O . GLY A 1 252 ? 18.471 7.577 -17.436 1.00 71.00 252 GLY A O 1
ATOM 2021 N N . ARG A 1 253 ? 16.287 7.432 -16.895 1.00 86.00 253 ARG A N 1
ATOM 2022 C CA . ARG A 1 253 ? 16.416 7.716 -15.461 1.00 86.00 253 ARG A CA 1
ATOM 2023 C C . ARG A 1 253 ? 15.795 6.618 -14.611 1.00 86.00 253 ARG A C 1
ATOM 2025 O O . ARG A 1 253 ? 14.655 6.203 -14.830 1.00 86.00 253 ARG A O 1
ATOM 2032 N N . VAL A 1 254 ? 16.544 6.203 -13.596 1.00 92.06 254 VAL A N 1
ATOM 2033 C CA . VAL A 1 254 ? 16.127 5.200 -12.618 1.00 92.06 254 VAL A CA 1
ATOM 2034 C C . VAL A 1 254 ? 16.193 5.815 -11.229 1.00 92.06 254 VAL A C 1
ATOM 2036 O O . VAL A 1 254 ? 17.198 6.429 -10.878 1.00 92.06 254 VAL A O 1
ATOM 2039 N N . CYS A 1 255 ? 15.153 5.628 -10.421 1.00 94.50 255 CYS A N 1
ATOM 2040 C CA . CYS A 1 255 ? 15.215 5.911 -8.993 1.00 94.50 255 CYS A CA 1
ATOM 2041 C C . CYS A 1 255 ? 15.047 4.621 -8.188 1.00 94.50 255 CYS A C 1
ATOM 2043 O O . CYS A 1 255 ? 14.120 3.848 -8.426 1.00 94.50 255 CYS A O 1
ATOM 2045 N N . VAL A 1 256 ? 15.954 4.378 -7.247 1.00 95.25 256 VAL A N 1
ATOM 2046 C CA . VAL A 1 256 ? 15.908 3.233 -6.335 1.00 95.25 256 VAL A CA 1
ATOM 2047 C C . VAL A 1 256 ? 15.339 3.702 -4.999 1.00 95.25 256 VAL A C 1
ATOM 2049 O O . VAL A 1 256 ? 15.881 4.619 -4.378 1.00 95.25 256 VAL A O 1
ATOM 2052 N N . LEU A 1 257 ? 14.235 3.086 -4.576 1.00 96.62 257 LEU A N 1
ATOM 2053 C CA . LEU A 1 257 ? 13.558 3.352 -3.314 1.00 96.62 257 LEU A CA 1
ATOM 2054 C C . LEU A 1 257 ? 13.918 2.293 -2.279 1.00 96.62 257 LEU A C 1
ATOM 2056 O O . LEU A 1 257 ? 13.588 1.117 -2.443 1.00 96.62 257 LEU A O 1
ATOM 2060 N N . GLU A 1 258 ? 14.534 2.736 -1.190 1.00 93.19 258 GLU A N 1
ATOM 2061 C CA . GLU A 1 258 ? 14.923 1.896 -0.060 1.00 93.19 258 GLU A CA 1
ATOM 2062 C C . GLU A 1 258 ? 13.909 2.046 1.082 1.00 93.19 258 GLU A C 1
ATOM 2064 O O . GLU A 1 258 ? 13.651 3.161 1.556 1.00 93.19 258 GLU A O 1
ATOM 2069 N N . CYS A 1 259 ? 13.311 0.936 1.524 1.00 89.19 259 CYS A N 1
ATOM 2070 C CA . CYS A 1 259 ? 12.396 0.953 2.667 1.00 89.19 259 CYS A CA 1
ATOM 2071 C C . CYS A 1 259 ? 13.134 1.120 4.010 1.00 89.19 259 CYS A C 1
ATOM 2073 O O . CYS A 1 259 ? 14.333 0.857 4.128 1.00 89.19 259 CYS A O 1
ATOM 2075 N N . ALA A 1 260 ? 12.402 1.540 5.045 1.00 88.94 260 ALA A N 1
ATOM 2076 C CA . ALA A 1 260 ? 12.907 1.530 6.416 1.00 88.94 260 ALA A CA 1
ATOM 2077 C C . ALA A 1 260 ? 13.067 0.087 6.940 1.00 88.94 260 ALA A C 1
ATOM 2079 O O . ALA A 1 260 ? 12.449 -0.848 6.428 1.00 88.94 260 ALA A O 1
ATOM 2080 N N . ALA A 1 261 ? 13.888 -0.100 7.979 1.00 87.75 261 ALA A N 1
ATOM 2081 C CA . ALA A 1 261 ? 14.250 -1.425 8.501 1.00 87.75 261 ALA A CA 1
ATOM 2082 C C . ALA A 1 261 ? 13.069 -2.226 9.092 1.00 87.75 261 ALA A C 1
ATOM 2084 O O . ALA A 1 261 ? 13.149 -3.448 9.237 1.00 87.75 261 ALA A O 1
ATOM 2085 N N . ASP A 1 262 ? 11.984 -1.553 9.468 1.00 90.19 262 ASP A N 1
ATOM 2086 C CA . ASP A 1 262 ? 10.766 -2.148 10.016 1.00 90.19 262 ASP A CA 1
ATOM 2087 C C . ASP A 1 262 ? 9.612 -2.248 9.006 1.00 90.19 262 ASP A C 1
ATOM 2089 O O . ASP A 1 262 ? 8.493 -2.626 9.363 1.00 90.19 262 ASP A O 1
ATOM 2093 N N . GLU A 1 263 ? 9.904 -1.970 7.738 1.00 91.75 263 GLU A N 1
ATOM 2094 C CA . GLU A 1 263 ? 8.990 -2.028 6.601 1.00 91.75 263 GLU A CA 1
ATOM 2095 C C . GLU A 1 263 ? 9.537 -2.985 5.530 1.00 91.75 263 GLU A C 1
ATOM 2097 O O . GLU A 1 263 ? 10.556 -3.652 5.723 1.00 91.75 263 GLU A O 1
ATOM 2102 N N . ARG A 1 264 ? 8.819 -3.129 4.417 1.00 91.81 264 ARG A N 1
ATOM 2103 C CA . ARG A 1 264 ? 9.229 -3.952 3.271 1.00 91.81 264 ARG A CA 1
ATOM 2104 C C . ARG A 1 264 ? 9.050 -3.170 1.982 1.00 91.81 264 ARG A C 1
ATOM 2106 O O . ARG A 1 264 ? 8.284 -2.216 1.932 1.00 91.81 264 ARG A O 1
ATOM 2113 N N . ASN A 1 265 ? 9.710 -3.584 0.915 1.00 92.44 265 ASN A N 1
ATOM 2114 C CA . ASN A 1 265 ? 9.639 -2.919 -0.383 1.00 92.44 265 ASN A CA 1
ATOM 2115 C C . ASN A 1 265 ? 8.220 -2.730 -0.952 1.00 92.44 265 ASN A C 1
ATOM 2117 O O . ASN A 1 265 ? 7.949 -1.694 -1.557 1.00 92.44 265 ASN A O 1
ATOM 2121 N N . PHE A 1 266 ? 7.288 -3.658 -0.707 1.00 92.81 266 PHE A N 1
ATOM 2122 C CA . PHE A 1 266 ? 5.886 -3.510 -1.118 1.00 92.81 266 PHE A CA 1
ATOM 2123 C C . PHE A 1 266 ? 5.176 -2.355 -0.400 1.00 92.81 266 PHE A C 1
ATOM 2125 O O . PHE A 1 266 ? 4.118 -1.906 -0.845 1.00 92.81 266 PHE A O 1
ATOM 2132 N N . CYS A 1 267 ? 5.746 -1.839 0.692 1.00 94.94 267 CYS A N 1
ATOM 2133 C CA . CYS A 1 267 ? 5.194 -0.691 1.385 1.00 94.94 267 CYS A CA 1
ATOM 2134 C C . CYS A 1 267 ? 5.158 0.558 0.500 1.00 94.94 267 CYS A C 1
ATOM 2136 O O . CYS A 1 267 ? 4.210 1.334 0.582 1.00 94.94 267 CYS A O 1
ATOM 2138 N N . TRP A 1 268 ? 6.112 0.709 -0.424 1.00 96.06 268 TRP A N 1
ATOM 2139 C CA . TRP A 1 268 ? 6.106 1.785 -1.419 1.00 96.06 268 TRP A CA 1
ATOM 2140 C C . TRP A 1 268 ? 4.880 1.754 -2.339 1.00 96.06 268 TRP A C 1
ATOM 2142 O O . TRP A 1 268 ? 4.421 2.801 -2.795 1.00 96.06 268 TRP A O 1
ATOM 2152 N N . ILE A 1 269 ? 4.312 0.571 -2.571 1.00 94.12 269 ILE A N 1
ATOM 2153 C CA . ILE A 1 269 ? 3.103 0.401 -3.376 1.00 94.12 269 ILE A CA 1
ATOM 2154 C C . ILE A 1 269 ? 1.884 0.837 -2.566 1.00 94.12 269 ILE A C 1
ATOM 2156 O O . ILE A 1 269 ? 1.130 1.693 -3.013 1.00 94.12 269 ILE A O 1
ATOM 2160 N N . HIS A 1 270 ? 1.717 0.288 -1.362 1.00 91.56 270 HIS A N 1
ATOM 2161 C CA . HIS A 1 270 ? 0.478 0.438 -0.594 1.00 91.56 270 HIS A CA 1
ATOM 2162 C C . HIS A 1 270 ? 0.461 1.671 0.312 1.00 91.56 270 HIS A C 1
ATOM 2164 O O . HIS A 1 270 ? -0.445 2.493 0.221 1.00 91.56 270 HIS A O 1
ATOM 2170 N N . GLN A 1 271 ? 1.455 1.827 1.192 1.00 93.75 271 GLN A N 1
ATOM 2171 C CA . GLN A 1 271 ? 1.554 3.014 2.046 1.00 93.75 271 GLN A CA 1
ATOM 2172 C C . GLN A 1 271 ? 2.206 4.180 1.297 1.00 93.75 271 GLN A C 1
ATOM 2174 O O . GLN A 1 271 ? 1.837 5.330 1.500 1.00 93.75 271 GLN A O 1
ATOM 2179 N N . GLY A 1 272 ? 3.141 3.914 0.389 1.00 95.06 272 GLY A N 1
ATOM 2180 C CA . GLY A 1 272 ? 3.785 4.944 -0.420 1.00 95.06 272 GLY A CA 1
ATOM 2181 C C . GLY A 1 272 ? 2.908 5.471 -1.551 1.00 95.06 272 GLY A C 1
ATOM 2182 O O . GLY A 1 272 ? 3.045 6.641 -1.901 1.00 95.06 272 GLY A O 1
ATOM 2183 N N . LYS A 1 273 ? 2.008 4.639 -2.103 1.00 95.44 273 LYS A N 1
ATOM 2184 C CA . LYS A 1 273 ? 1.182 4.958 -3.283 1.00 95.44 273 LYS A CA 1
ATOM 2185 C C . LYS A 1 273 ? 2.009 5.576 -4.417 1.00 95.44 273 LYS A C 1
ATOM 2187 O O . LYS A 1 273 ? 1.570 6.499 -5.104 1.00 95.44 273 LYS A O 1
ATOM 2192 N N . ILE A 1 274 ? 3.240 5.083 -4.601 1.00 95.81 274 ILE A N 1
ATOM 2193 C CA . ILE A 1 274 ? 4.207 5.709 -5.513 1.00 95.81 274 ILE A CA 1
ATOM 2194 C C . ILE A 1 274 ? 3.743 5.661 -6.965 1.00 95.81 274 ILE A C 1
ATOM 2196 O O . ILE A 1 274 ? 3.975 6.624 -7.681 1.00 95.81 274 ILE A O 1
ATOM 2200 N N . ALA A 1 275 ? 3.049 4.600 -7.389 1.00 95.19 275 ALA A N 1
ATOM 2201 C CA . ALA A 1 275 ? 2.510 4.515 -8.745 1.00 95.19 275 ALA A CA 1
ATOM 2202 C C . ALA A 1 275 ? 1.540 5.674 -9.023 1.00 95.19 275 ALA A C 1
ATOM 2204 O O . ALA A 1 275 ? 1.756 6.420 -9.971 1.00 95.19 275 ALA A O 1
ATOM 2205 N N . ASN A 1 276 ? 0.581 5.922 -8.123 1.00 95.69 276 ASN A N 1
ATOM 2206 C CA . ASN A 1 276 ? -0.359 7.042 -8.241 1.00 95.69 276 ASN A CA 1
ATOM 2207 C C . ASN A 1 276 ? 0.374 8.394 -8.288 1.00 95.69 276 ASN A C 1
ATOM 2209 O O . ASN A 1 276 ? 0.049 9.249 -9.111 1.00 95.69 276 ASN A O 1
ATOM 2213 N N . ILE A 1 277 ? 1.396 8.581 -7.442 1.00 97.00 277 ILE A N 1
ATOM 2214 C CA . ILE A 1 277 ? 2.221 9.799 -7.448 1.00 97.00 277 ILE A CA 1
ATOM 2215 C C . ILE A 1 277 ? 2.903 9.990 -8.803 1.00 97.00 277 ILE A C 1
ATOM 2217 O O . ILE A 1 277 ? 2.821 11.073 -9.384 1.00 97.00 277 ILE A O 1
ATOM 2221 N N . MET A 1 278 ? 3.564 8.952 -9.309 1.00 95.94 278 MET A N 1
ATOM 2222 C CA . MET A 1 278 ? 4.302 9.009 -10.568 1.00 95.94 278 MET A CA 1
ATOM 2223 C C . MET A 1 278 ? 3.374 9.234 -11.764 1.00 95.94 278 MET A C 1
ATOM 2225 O O . MET A 1 278 ? 3.670 10.082 -12.607 1.00 95.94 278 MET A O 1
ATOM 2229 N N . ASP A 1 279 ? 2.237 8.543 -11.803 1.00 94.81 279 ASP A N 1
ATOM 2230 C CA . ASP A 1 279 ? 1.210 8.684 -12.836 1.00 94.81 279 ASP A CA 1
ATOM 2231 C C . ASP A 1 279 ? 0.646 10.107 -12.870 1.00 94.81 279 ASP A C 1
ATOM 2233 O O . ASP A 1 279 ? 0.545 10.725 -13.930 1.00 94.81 279 ASP A O 1
ATOM 2237 N N . ASN A 1 280 ? 0.317 10.665 -11.702 1.00 95.25 280 ASN A N 1
ATOM 2238 C CA . ASN A 1 280 ? -0.247 12.007 -11.600 1.00 95.25 280 ASN A CA 1
ATOM 2239 C C . ASN A 1 280 ? 0.777 13.085 -11.976 1.00 95.25 280 ASN A C 1
ATOM 2241 O O . ASN A 1 280 ? 0.455 14.018 -12.713 1.00 95.25 280 ASN A O 1
ATOM 2245 N N . LEU A 1 281 ? 2.024 12.957 -11.512 1.00 94.69 281 LEU A N 1
ATOM 2246 C CA . LEU A 1 281 ? 3.099 13.874 -11.893 1.00 94.69 281 LEU A CA 1
ATOM 2247 C C . LEU A 1 281 ? 3.382 13.812 -13.399 1.00 94.69 281 LEU A C 1
ATOM 2249 O O . LEU A 1 281 ? 3.604 14.851 -14.024 1.00 94.69 281 LEU A O 1
ATOM 2253 N N . SER A 1 282 ? 3.367 12.616 -13.991 1.00 91.06 282 SER A N 1
ATOM 2254 C CA . SER A 1 282 ? 3.590 12.441 -15.426 1.00 91.06 282 SER A CA 1
ATOM 2255 C C . SER A 1 282 ? 2.417 12.970 -16.252 1.00 91.06 282 SER A C 1
ATOM 2257 O O . SER A 1 282 ? 2.651 13.695 -17.219 1.00 91.06 282 SER A O 1
ATOM 2259 N N . GLY A 1 283 ? 1.175 12.697 -15.840 1.00 90.75 283 GLY A N 1
ATOM 2260 C CA . GLY A 1 283 ? -0.041 13.193 -16.490 1.00 90.75 283 GLY A CA 1
ATOM 2261 C C . GLY A 1 283 ? -0.159 14.719 -16.479 1.00 90.75 283 GLY A C 1
ATOM 2262 O O . GLY A 1 283 ? -0.647 15.313 -17.438 1.00 90.75 283 GLY A O 1
ATOM 2263 N N . GLU A 1 284 ? 0.362 15.379 -15.440 1.00 92.50 284 GLU A N 1
ATOM 2264 C CA . GLU A 1 284 ? 0.492 16.843 -15.388 1.00 92.50 284 GLU A CA 1
ATOM 2265 C C . GLU A 1 284 ? 1.761 17.388 -16.076 1.00 92.50 284 GLU A C 1
ATOM 2267 O O . GLU A 1 284 ? 2.011 18.596 -16.059 1.00 92.50 284 GLU A O 1
ATOM 2272 N N . GLY A 1 285 ? 2.587 16.527 -16.676 1.00 90.25 285 GLY A N 1
ATOM 2273 C CA . GLY A 1 285 ? 3.814 16.915 -17.374 1.00 90.25 285 GLY A CA 1
ATOM 2274 C C . GLY A 1 285 ? 4.920 17.456 -16.459 1.00 90.25 285 GLY A C 1
ATOM 2275 O O . GLY A 1 285 ? 5.798 18.181 -16.928 1.00 90.25 285 GLY A O 1
ATOM 2276 N N . ARG A 1 286 ? 4.881 17.139 -15.156 1.00 92.06 286 ARG A N 1
ATOM 2277 C CA . ARG A 1 286 ? 5.885 17.564 -14.160 1.00 92.06 286 ARG A CA 1
ATOM 2278 C C . ARG A 1 286 ? 7.179 16.763 -14.250 1.00 92.06 286 ARG A C 1
ATOM 2280 O O . ARG A 1 286 ? 8.233 17.293 -13.917 1.00 92.06 286 ARG A O 1
ATOM 2287 N N . ILE A 1 287 ? 7.083 15.509 -14.684 1.00 89.62 287 ILE A N 1
ATOM 2288 C CA . ILE A 1 287 ? 8.205 14.577 -14.828 1.00 89.62 287 ILE A CA 1
ATOM 2289 C C . ILE A 1 287 ? 8.142 13.880 -16.188 1.00 89.62 287 ILE A C 1
ATOM 2291 O O . ILE A 1 287 ? 7.081 13.816 -16.813 1.00 89.62 287 ILE A O 1
ATOM 2295 N N . LYS A 1 288 ? 9.272 13.327 -16.635 1.00 83.38 288 LYS A N 1
ATOM 2296 C CA . LYS A 1 288 ? 9.353 12.491 -17.839 1.00 83.38 288 LYS A CA 1
ATOM 2297 C C . LYS A 1 288 ? 10.002 11.156 -17.508 1.00 83.38 288 LYS A C 1
ATOM 2299 O O . LYS A 1 288 ? 11.103 11.143 -16.972 1.00 83.38 288 LYS A O 1
ATOM 2304 N N . GLY A 1 289 ? 9.288 10.080 -17.838 1.00 79.50 289 GLY A N 1
ATOM 2305 C CA . GLY A 1 289 ? 9.771 8.700 -17.924 1.00 79.50 289 GLY A CA 1
ATOM 2306 C C . GLY A 1 289 ? 10.845 8.284 -16.910 1.00 79.50 289 GLY A C 1
ATOM 2307 O O . GLY A 1 289 ? 11.995 8.039 -17.261 1.00 79.50 289 GLY A O 1
ATOM 2308 N N . ILE A 1 290 ? 10.460 8.168 -15.638 1.00 90.06 290 ILE A N 1
ATOM 2309 C CA . ILE A 1 290 ? 11.348 7.670 -14.579 1.00 90.06 290 ILE A CA 1
ATOM 2310 C C . ILE A 1 290 ? 10.917 6.251 -14.211 1.00 90.06 290 ILE A C 1
ATOM 2312 O O . ILE A 1 290 ? 9.769 6.033 -13.817 1.00 90.06 290 ILE A O 1
ATOM 2316 N N . MET A 1 291 ? 11.838 5.293 -14.325 1.00 93.25 291 MET A N 1
ATOM 2317 C CA . MET A 1 291 ? 11.645 3.942 -13.798 1.00 93.25 291 MET A CA 1
ATOM 2318 C C . MET A 1 291 ? 11.959 3.930 -12.302 1.00 93.25 291 MET A C 1
ATOM 2320 O O . MET A 1 291 ? 12.960 4.506 -11.875 1.00 93.25 291 MET A O 1
ATOM 2324 N N . ILE A 1 292 ? 11.137 3.252 -11.505 1.00 96.00 292 ILE A N 1
ATOM 2325 C CA . ILE A 1 292 ? 11.341 3.154 -10.058 1.00 96.00 292 ILE A CA 1
ATOM 2326 C C . ILE A 1 292 ? 11.601 1.703 -9.669 1.00 96.00 292 ILE A C 1
ATOM 2328 O O . ILE A 1 292 ? 10.799 0.835 -9.994 1.00 96.00 292 ILE A O 1
ATOM 2332 N N . ILE A 1 293 ? 12.682 1.439 -8.937 1.00 95.69 293 ILE A N 1
ATOM 2333 C CA . ILE A 1 293 ? 12.965 0.134 -8.329 1.00 95.69 293 ILE A CA 1
ATOM 2334 C C . ILE A 1 293 ? 12.688 0.253 -6.833 1.00 95.69 293 ILE A C 1
ATOM 2336 O O . ILE A 1 293 ? 13.353 1.013 -6.145 1.00 95.69 293 ILE A O 1
ATOM 2340 N N . MET A 1 294 ? 11.715 -0.490 -6.323 1.00 96.56 294 MET A N 1
ATOM 2341 C CA . MET A 1 294 ? 11.370 -0.567 -4.906 1.00 96.56 294 MET A CA 1
ATOM 2342 C C . MET A 1 294 ? 11.994 -1.823 -4.312 1.00 96.56 294 MET A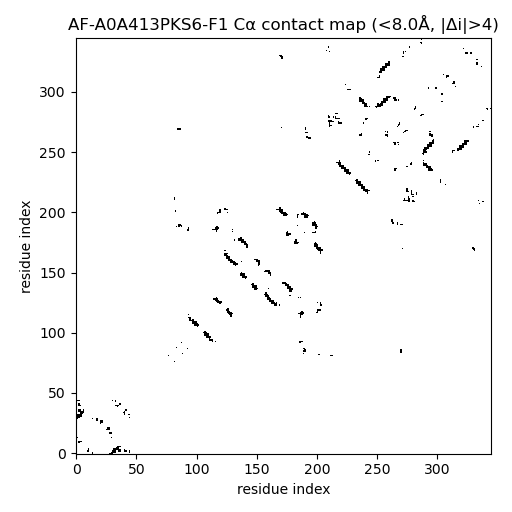 C 1
ATOM 2344 O O . MET A 1 294 ? 11.658 -2.946 -4.708 1.00 96.56 294 MET A O 1
ATOM 2348 N N . ALA A 1 295 ? 12.889 -1.629 -3.351 1.00 88.94 295 ALA A N 1
ATOM 2349 C CA . ALA A 1 295 ? 13.710 -2.695 -2.813 1.00 88.94 295 ALA A CA 1
ATOM 2350 C C . ALA A 1 295 ? 13.871 -2.599 -1.294 1.00 88.94 295 ALA A C 1
ATOM 2352 O O . ALA A 1 295 ? 13.694 -1.539 -0.685 1.00 88.94 295 ALA A O 1
ATOM 2353 N N . ASP A 1 296 ? 14.180 -3.743 -0.686 1.00 86.94 296 ASP A N 1
ATOM 2354 C CA . ASP A 1 296 ? 14.568 -3.789 0.719 1.00 86.94 296 ASP A CA 1
ATOM 2355 C C . ASP A 1 296 ? 15.979 -3.197 0.875 1.00 86.94 296 ASP A C 1
ATOM 2357 O O . ASP A 1 296 ? 16.763 -3.160 -0.077 1.00 86.94 296 ASP A O 1
ATOM 2361 N N . SER A 1 297 ? 16.338 -2.775 2.089 1.00 80.50 297 SER A N 1
ATOM 2362 C CA . SER A 1 297 ? 17.625 -2.121 2.390 1.00 80.50 297 SER A CA 1
ATOM 2363 C C . SER A 1 297 ? 18.877 -2.973 2.145 1.00 80.50 297 SER A C 1
ATOM 2365 O O . SER A 1 297 ? 19.992 -2.524 2.392 1.00 80.50 297 SER A O 1
ATOM 2367 N N . THR A 1 298 ? 18.709 -4.222 1.716 1.00 81.56 298 THR A N 1
ATOM 2368 C CA . THR A 1 298 ? 19.783 -5.184 1.448 1.00 81.56 298 THR A CA 1
ATOM 2369 C C . THR A 1 298 ? 20.045 -5.395 -0.044 1.00 81.56 298 THR A C 1
ATOM 2371 O O . THR A 1 298 ? 20.858 -6.250 -0.387 1.00 81.56 298 THR A O 1
ATOM 2374 N N . ILE A 1 299 ? 19.358 -4.674 -0.940 1.00 87.31 299 ILE A N 1
ATOM 2375 C CA . ILE A 1 299 ? 19.567 -4.823 -2.385 1.00 87.31 299 ILE A CA 1
ATOM 2376 C C . ILE A 1 299 ? 20.998 -4.435 -2.790 1.00 87.31 299 ILE A C 1
ATOM 2378 O O . ILE A 1 299 ? 21.531 -3.421 -2.344 1.00 87.31 299 ILE A O 1
ATOM 2382 N N . SER A 1 300 ? 21.623 -5.244 -3.648 1.00 88.31 300 SER A N 1
ATOM 2383 C CA . SER A 1 300 ? 22.962 -4.980 -4.182 1.00 88.31 300 SER A CA 1
ATOM 2384 C C . SER A 1 300 ? 22.918 -4.252 -5.528 1.00 88.31 300 SER A C 1
ATOM 2386 O O . SER A 1 300 ? 21.954 -4.373 -6.291 1.00 88.31 300 SER A O 1
ATOM 2388 N N . ASP A 1 301 ? 24.009 -3.557 -5.860 1.00 88.62 301 ASP A N 1
ATOM 2389 C CA . ASP A 1 301 ? 24.188 -2.920 -7.171 1.00 88.62 301 ASP A CA 1
ATOM 2390 C C . ASP A 1 301 ? 24.103 -3.926 -8.330 1.00 88.62 301 ASP A C 1
ATOM 2392 O O . ASP A 1 301 ? 23.586 -3.584 -9.393 1.00 88.62 301 ASP A O 1
ATOM 2396 N N . ASP A 1 302 ? 24.533 -5.175 -8.118 1.00 88.81 302 ASP A N 1
ATOM 2397 C CA . ASP A 1 302 ? 24.427 -6.249 -9.113 1.00 88.81 302 ASP A CA 1
ATOM 2398 C C . ASP A 1 302 ? 22.964 -6.601 -9.409 1.00 88.81 302 ASP A C 1
ATOM 2400 O O . ASP A 1 302 ? 22.573 -6.737 -10.569 1.00 88.81 302 ASP A O 1
ATOM 2404 N N . ILE A 1 303 ? 22.123 -6.708 -8.372 1.00 89.50 303 ILE A N 1
ATOM 2405 C CA . ILE A 1 303 ? 20.688 -6.967 -8.546 1.00 89.50 303 ILE A CA 1
ATOM 2406 C C . ILE A 1 303 ? 20.025 -5.793 -9.269 1.00 89.50 303 ILE A C 1
ATOM 2408 O O . ILE A 1 303 ? 19.235 -6.013 -10.189 1.00 89.50 303 ILE A O 1
ATOM 2412 N N . ILE A 1 304 ? 20.364 -4.557 -8.895 1.00 91.31 304 ILE A N 1
ATOM 2413 C CA . ILE A 1 304 ? 19.871 -3.353 -9.575 1.00 91.31 304 ILE A CA 1
ATOM 2414 C C . ILE A 1 304 ? 20.286 -3.381 -11.048 1.00 91.31 304 ILE A C 1
ATOM 2416 O O . ILE A 1 304 ? 19.438 -3.189 -11.915 1.00 91.31 304 ILE A O 1
ATOM 2420 N N . GLY A 1 305 ? 21.559 -3.671 -11.335 1.00 89.88 305 GLY A N 1
ATOM 2421 C CA . GLY A 1 305 ? 22.100 -3.808 -12.687 1.00 89.88 305 GLY A CA 1
ATOM 2422 C C . GLY A 1 305 ? 21.322 -4.826 -13.519 1.00 89.88 305 GLY A C 1
ATOM 2423 O O . GLY A 1 305 ? 20.829 -4.493 -14.599 1.00 89.88 305 GLY A O 1
ATOM 2424 N N . ASN A 1 306 ? 21.115 -6.025 -12.973 1.00 89.56 306 ASN A N 1
ATOM 2425 C CA . ASN A 1 306 ? 20.353 -7.093 -13.620 1.00 89.56 306 ASN A CA 1
ATOM 2426 C C . ASN A 1 306 ? 18.912 -6.672 -13.933 1.00 89.56 306 ASN A C 1
ATOM 2428 O O . ASN A 1 306 ? 18.446 -6.881 -15.052 1.00 89.56 306 ASN A O 1
ATOM 2432 N N . ILE A 1 307 ? 18.222 -6.031 -12.984 1.00 91.19 307 ILE A N 1
ATOM 2433 C CA . ILE A 1 307 ? 16.868 -5.506 -13.204 1.00 91.19 307 ILE A CA 1
ATOM 2434 C C . ILE A 1 307 ? 16.887 -4.449 -14.312 1.00 91.19 307 ILE A C 1
ATOM 2436 O O . ILE A 1 307 ? 16.111 -4.535 -15.258 1.00 91.19 307 ILE A O 1
ATOM 2440 N N . THR A 1 308 ? 17.791 -3.469 -14.241 1.00 90.25 308 THR A N 1
ATOM 2441 C CA . THR A 1 308 ? 17.872 -2.393 -15.242 1.00 90.25 308 THR A CA 1
ATOM 2442 C C . THR A 1 308 ? 18.167 -2.920 -16.651 1.00 90.25 308 THR A C 1
ATOM 2444 O O . THR A 1 308 ? 17.601 -2.413 -17.622 1.00 90.25 308 THR A O 1
ATOM 2447 N N . ALA A 1 309 ? 18.963 -3.987 -16.770 1.00 88.25 309 ALA A N 1
ATOM 2448 C CA . ALA A 1 309 ? 19.278 -4.625 -18.043 1.00 88.25 309 ALA A CA 1
ATOM 2449 C C . ALA A 1 309 ? 18.049 -5.264 -18.714 1.00 88.25 309 ALA A C 1
ATOM 2451 O O . ALA A 1 309 ? 17.915 -5.163 -19.933 1.00 88.25 309 ALA A O 1
ATOM 2452 N N . ILE A 1 310 ? 17.121 -5.851 -17.940 1.00 88.81 310 ILE A N 1
ATOM 2453 C CA . ILE A 1 310 ? 15.850 -6.405 -18.461 1.00 88.81 310 ILE A CA 1
ATOM 2454 C C . ILE A 1 310 ? 15.050 -5.326 -19.199 1.00 88.81 310 ILE A C 1
ATOM 2456 O O . ILE A 1 310 ? 14.435 -5.596 -20.227 1.00 88.81 310 ILE A O 1
ATOM 2460 N N . TYR A 1 311 ? 15.101 -4.092 -18.700 1.00 87.19 311 TYR A N 1
ATOM 2461 C CA . TYR A 1 311 ? 14.376 -2.952 -19.254 1.00 87.19 311 TYR A CA 1
ATOM 2462 C C . TYR A 1 311 ? 15.168 -2.167 -20.314 1.00 87.19 311 TYR A C 1
ATOM 2464 O O . TYR A 1 311 ? 14.745 -1.082 -20.718 1.00 87.19 311 TYR A O 1
ATOM 2472 N N . GLY A 1 312 ? 16.318 -2.685 -20.767 1.00 84.75 312 GLY A N 1
ATOM 2473 C CA . GLY A 1 312 ? 17.157 -2.039 -21.783 1.00 84.75 312 GLY A CA 1
ATOM 2474 C C . GLY A 1 312 ? 17.832 -0.746 -21.311 1.00 84.75 312 GLY A C 1
ATOM 2475 O O . GLY A 1 312 ? 18.298 0.049 -22.132 1.00 84.75 312 GLY A O 1
ATOM 2476 N N . ILE A 1 313 ? 17.891 -0.517 -19.998 1.00 83.75 313 ILE A N 1
ATOM 2477 C CA . ILE A 1 313 ? 18.525 0.660 -19.411 1.00 83.75 313 ILE A CA 1
ATOM 2478 C C . ILE A 1 313 ? 20.041 0.478 -19.456 1.00 83.75 313 ILE A C 1
ATOM 2480 O O . ILE A 1 313 ? 20.584 -0.505 -18.957 1.00 83.75 313 ILE A O 1
ATOM 2484 N N . LYS A 1 314 ? 20.740 1.442 -20.058 1.00 77.69 314 LYS A N 1
ATOM 2485 C CA . LYS A 1 314 ? 22.205 1.426 -20.154 1.00 77.69 314 LYS A CA 1
ATOM 2486 C C . LYS A 1 314 ? 22.836 1.692 -18.788 1.00 77.69 314 LYS A C 1
ATOM 2488 O O . LYS A 1 314 ? 22.325 2.511 -18.032 1.00 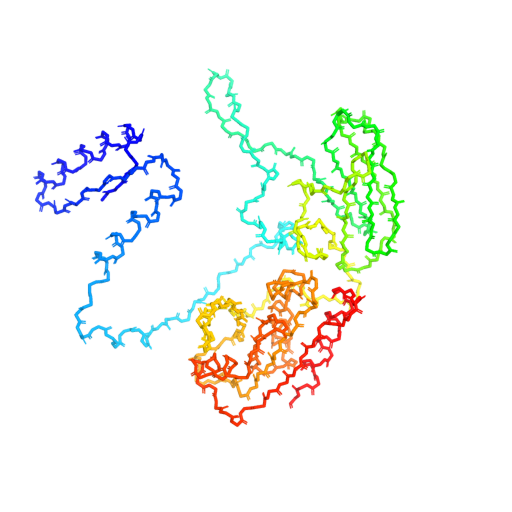77.69 314 LYS A O 1
ATOM 2493 N N . ASP A 1 315 ? 24.019 1.137 -18.536 1.00 73.81 315 ASP A N 1
ATOM 2494 C CA . ASP A 1 315 ? 24.776 1.390 -17.296 1.00 73.81 315 ASP A CA 1
ATOM 2495 C C . ASP A 1 315 ? 25.103 2.872 -17.059 1.00 73.81 315 ASP A C 1
ATOM 2497 O O . ASP A 1 315 ? 25.284 3.298 -15.921 1.00 73.81 315 ASP A O 1
ATOM 2501 N N . SER A 1 316 ? 25.145 3.673 -18.129 1.00 70.31 316 SER A N 1
ATOM 2502 C CA . SER A 1 316 ? 25.324 5.127 -18.072 1.00 70.31 316 SER A CA 1
ATOM 2503 C C . SER A 1 316 ? 24.070 5.898 -17.640 1.00 70.31 316 SER A C 1
ATOM 2505 O O . SER A 1 316 ? 24.104 7.128 -17.631 1.00 70.31 316 SER A O 1
ATOM 2507 N N . ALA A 1 317 ? 22.947 5.221 -17.387 1.00 76.88 317 ALA A N 1
ATOM 2508 C CA . ALA A 1 317 ? 21.716 5.859 -16.944 1.00 76.88 317 ALA A CA 1
ATOM 2509 C C . ALA A 1 317 ? 21.910 6.537 -15.586 1.00 76.88 317 ALA A C 1
ATOM 2511 O O . ALA A 1 317 ? 22.625 6.041 -14.712 1.00 76.88 317 ALA A O 1
ATOM 2512 N N . GLN A 1 318 ? 21.242 7.674 -15.405 1.00 82.12 318 GLN A N 1
ATOM 2513 C CA . GLN A 1 318 ? 21.260 8.380 -14.133 1.00 82.12 318 GLN A CA 1
ATOM 2514 C C . GLN A 1 318 ? 20.462 7.572 -13.105 1.00 82.12 318 GLN A C 1
ATOM 2516 O O . GLN A 1 318 ? 19.282 7.282 -13.320 1.00 82.12 318 GLN A O 1
ATOM 2521 N N . LYS A 1 319 ? 21.125 7.202 -12.004 1.00 88.81 319 LYS A N 1
ATOM 2522 C CA . LYS A 1 319 ? 20.542 6.464 -10.880 1.00 88.81 319 LYS A CA 1
ATOM 2523 C C . LYS A 1 319 ? 20.441 7.390 -9.674 1.00 88.81 319 LYS A C 1
ATOM 2525 O O . LYS A 1 319 ? 21.461 7.836 -9.156 1.00 88.81 319 LYS A O 1
ATOM 2530 N N . GLU A 1 320 ? 19.220 7.654 -9.236 1.00 92.31 320 GLU A N 1
ATOM 2531 C CA . GLU A 1 320 ? 18.923 8.439 -8.038 1.00 92.31 320 GLU A CA 1
ATOM 2532 C C . GLU A 1 320 ? 18.489 7.511 -6.904 1.00 92.31 320 GLU A C 1
ATOM 2534 O O . GLU A 1 320 ? 17.755 6.551 -7.128 1.00 92.31 320 GLU A O 1
ATOM 2539 N N . TRP A 1 321 ? 18.903 7.800 -5.675 1.00 93.06 321 TRP A N 1
ATOM 2540 C CA . TRP A 1 321 ? 18.524 7.008 -4.505 1.00 93.06 321 TRP A CA 1
ATOM 2541 C C . TRP A 1 321 ? 17.586 7.800 -3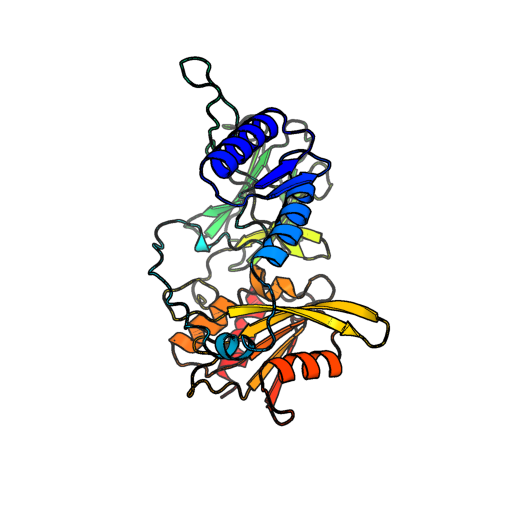.606 1.00 93.06 321 TRP A C 1
ATOM 2543 O O . TRP A 1 321 ? 17.830 8.969 -3.302 1.00 93.06 321 TRP A O 1
ATOM 2553 N N . PHE A 1 322 ? 16.530 7.147 -3.134 1.00 95.38 322 PHE A N 1
ATOM 2554 C CA . PHE A 1 322 ? 15.612 7.719 -2.164 1.00 95.38 322 PHE A CA 1
ATOM 2555 C C . PHE A 1 322 ? 15.303 6.703 -1.074 1.00 95.38 322 PHE A C 1
ATOM 2557 O O . PHE A 1 322 ? 14.787 5.621 -1.326 1.00 95.38 322 PHE A O 1
ATOM 2564 N N . LYS A 1 323 ? 15.594 7.070 0.167 1.00 94.62 323 LYS A N 1
ATOM 2565 C CA . LYS A 1 323 ? 15.323 6.239 1.337 1.00 94.62 323 LYS A CA 1
ATOM 2566 C C . LYS A 1 323 ? 14.231 6.875 2.178 1.00 94.62 323 LYS A C 1
ATOM 2568 O O . LYS A 1 323 ? 14.268 8.094 2.375 1.00 94.62 323 LYS A O 1
ATOM 2573 N N . LYS A 1 324 ? 13.292 6.079 2.692 1.00 93.38 324 LYS A N 1
ATOM 2574 C CA . LYS A 1 324 ? 12.370 6.535 3.744 1.00 93.38 324 LYS A CA 1
ATOM 2575 C C . LYS A 1 324 ? 13.150 6.732 5.048 1.00 93.38 324 LYS A C 1
ATOM 2577 O O . LYS A 1 324 ? 13.903 5.852 5.454 1.00 93.38 324 LYS A O 1
ATOM 2582 N N . GLY A 1 325 ? 13.019 7.904 5.663 1.00 89.62 325 GLY A N 1
ATOM 2583 C CA . GLY A 1 325 ? 13.763 8.260 6.868 1.00 89.62 325 GLY A CA 1
ATOM 2584 C C . GLY A 1 325 ? 13.354 7.427 8.083 1.00 89.62 325 GLY A C 1
ATOM 2585 O O . GLY A 1 325 ? 12.212 6.973 8.191 1.00 89.62 325 GLY A O 1
ATOM 2586 N N . ASP A 1 326 ? 14.278 7.266 9.029 1.00 85.00 326 ASP A N 1
ATOM 2587 C CA . ASP A 1 326 ? 13.994 6.588 10.294 1.00 85.00 326 ASP A CA 1
ATOM 2588 C C . ASP A 1 326 ? 12.926 7.369 11.075 1.00 85.00 326 ASP A C 1
ATOM 2590 O O . ASP A 1 326 ? 13.084 8.563 11.335 1.00 85.00 326 ASP A O 1
ATOM 2594 N N . ASN A 1 327 ? 11.841 6.694 11.463 1.00 85.31 327 ASN A N 1
ATOM 2595 C CA . ASN A 1 327 ? 10.663 7.300 12.101 1.00 85.31 327 ASN A CA 1
ATOM 2596 C C . ASN A 1 327 ? 9.952 8.383 11.257 1.00 85.31 327 ASN A C 1
ATOM 2598 O O . ASN A 1 327 ? 9.156 9.155 11.791 1.00 85.31 327 ASN A O 1
ATOM 2602 N N . GLU A 1 328 ? 10.225 8.467 9.951 1.00 92.75 328 GLU A N 1
ATOM 2603 C CA . GLU A 1 328 ? 9.474 9.329 9.035 1.00 92.75 328 GLU A CA 1
ATOM 2604 C C . GLU A 1 328 ? 8.088 8.719 8.776 1.00 92.75 328 GLU A C 1
ATOM 2606 O O . GLU A 1 328 ? 7.981 7.540 8.418 1.00 92.75 328 GLU A O 1
ATOM 2611 N N . SER A 1 329 ? 7.025 9.518 8.915 1.00 93.69 329 SER A N 1
ATOM 2612 C CA . SER A 1 329 ? 5.677 9.087 8.533 1.00 93.69 329 SER A CA 1
ATOM 2613 C C . SER A 1 329 ? 5.561 8.943 7.017 1.00 93.69 329 SER A C 1
ATOM 2615 O O . SER A 1 329 ? 6.235 9.638 6.247 1.00 93.69 329 SER A O 1
ATOM 2617 N N . TRP A 1 330 ? 4.660 8.076 6.555 1.00 95.06 330 TRP A N 1
ATOM 2618 C CA . TRP A 1 330 ? 4.403 7.932 5.119 1.00 95.06 330 TRP A CA 1
ATOM 2619 C C . TRP A 1 330 ? 3.912 9.232 4.482 1.00 95.06 330 TRP A C 1
ATOM 2621 O O . TRP A 1 330 ? 4.340 9.551 3.374 1.00 95.06 330 TRP A O 1
ATOM 2631 N N . THR A 1 331 ? 3.118 10.032 5.198 1.00 95.06 331 THR A N 1
ATOM 2632 C CA . THR A 1 331 ? 2.704 11.370 4.752 1.00 95.06 331 THR A CA 1
ATOM 2633 C C . THR A 1 331 ? 3.914 12.258 4.444 1.00 95.06 331 THR A C 1
ATOM 2635 O O . THR A 1 331 ? 4.059 12.736 3.320 1.00 95.06 331 THR A O 1
ATOM 2638 N N . SER A 1 332 ? 4.848 12.415 5.391 1.00 95.62 332 SER A N 1
ATOM 2639 C CA . SER A 1 332 ? 6.067 13.215 5.172 1.00 95.62 332 SER A CA 1
ATOM 2640 C C . SER A 1 332 ? 6.925 12.653 4.033 1.00 95.62 332 SER A C 1
ATOM 2642 O O . SER A 1 332 ? 7.406 13.399 3.174 1.00 95.62 332 SER A O 1
ATOM 2644 N N . CYS A 1 333 ? 7.071 11.327 3.985 1.00 97.06 333 CYS A N 1
ATOM 2645 C CA . CYS A 1 333 ? 7.846 10.638 2.960 1.00 97.06 333 CYS A CA 1
ATOM 2646 C C . CYS A 1 333 ? 7.297 10.906 1.547 1.00 97.06 333 CYS A C 1
ATOM 2648 O O . CYS A 1 333 ? 8.069 11.228 0.640 1.00 97.06 333 CYS A O 1
ATOM 2650 N N . ARG A 1 334 ? 5.970 10.845 1.354 1.00 97.31 334 ARG A N 1
ATOM 2651 C CA . ARG A 1 334 ? 5.302 11.142 0.071 1.00 97.31 334 ARG A CA 1
ATOM 2652 C C . ARG A 1 334 ? 5.576 12.578 -0.389 1.00 97.31 334 ARG A C 1
ATOM 2654 O O . ARG A 1 334 ? 5.893 12.797 -1.558 1.00 97.31 334 ARG A O 1
ATOM 2661 N N . HIS A 1 335 ? 5.516 13.555 0.519 1.00 96.81 335 HIS A N 1
ATOM 2662 C CA . HIS A 1 335 ? 5.794 14.963 0.197 1.00 96.81 335 HIS A CA 1
ATOM 2663 C C . HIS A 1 335 ? 7.239 15.162 -0.260 1.00 96.81 335 HIS A C 1
ATOM 2665 O O . HIS A 1 335 ? 7.499 15.815 -1.273 1.00 96.81 335 HIS A O 1
ATOM 2671 N N . ARG A 1 336 ? 8.192 14.564 0.461 1.00 96.81 336 ARG A N 1
ATOM 2672 C CA . ARG A 1 336 ? 9.615 14.628 0.112 1.00 96.81 336 ARG A CA 1
ATOM 2673 C C . ARG A 1 336 ? 9.909 13.923 -1.212 1.00 96.81 336 ARG A C 1
ATOM 2675 O O . ARG A 1 336 ? 10.702 14.436 -1.999 1.00 96.81 336 ARG A O 1
ATOM 2682 N N . PHE A 1 337 ? 9.242 12.801 -1.476 1.00 97.06 337 PHE A N 1
ATOM 2683 C CA . PHE A 1 337 ? 9.358 12.070 -2.735 1.00 97.06 337 PHE A CA 1
ATOM 2684 C C . PHE A 1 337 ? 8.881 12.912 -3.926 1.00 97.06 337 PHE A C 1
ATOM 2686 O O . PHE A 1 337 ? 9.622 13.059 -4.895 1.00 97.06 337 PHE A O 1
ATOM 2693 N N . VAL A 1 338 ? 7.711 13.558 -3.830 1.00 96.75 338 VAL A N 1
ATOM 2694 C CA . VAL A 1 338 ? 7.212 14.476 -4.874 1.00 96.75 338 VAL A CA 1
ATOM 2695 C C . VAL A 1 338 ? 8.204 15.607 -5.154 1.00 96.75 338 VAL A C 1
ATOM 2697 O O . VAL A 1 338 ? 8.476 15.915 -6.314 1.00 96.75 338 VAL A O 1
ATOM 2700 N N . ASN A 1 339 ? 8.779 16.205 -4.107 1.00 94.88 339 ASN A N 1
ATOM 2701 C CA . ASN A 1 339 ? 9.770 17.271 -4.264 1.00 94.88 339 ASN A CA 1
ATOM 2702 C C . ASN A 1 339 ? 11.042 16.784 -4.972 1.00 94.88 339 ASN A C 1
ATOM 2704 O O . ASN A 1 339 ? 11.561 17.498 -5.830 1.00 94.88 339 ASN A O 1
ATOM 2708 N N . LEU A 1 340 ? 11.523 15.576 -4.651 1.00 94.50 340 LEU A N 1
ATOM 2709 C CA . LEU A 1 340 ? 12.650 14.967 -5.359 1.00 94.50 340 LEU A CA 1
ATOM 2710 C C . LEU A 1 340 ? 12.306 14.757 -6.839 1.00 94.50 340 LEU A C 1
ATOM 2712 O O . LEU A 1 340 ? 13.050 15.215 -7.701 1.00 94.50 340 LEU A O 1
ATOM 2716 N N . MET A 1 341 ? 11.177 14.107 -7.135 1.00 93.75 341 MET A N 1
ATOM 2717 C CA . MET A 1 341 ? 10.786 13.774 -8.510 1.00 93.75 341 MET A CA 1
ATOM 2718 C C . MET A 1 341 ? 10.642 15.025 -9.386 1.00 93.75 341 MET A C 1
ATOM 2720 O O . MET A 1 341 ? 11.145 15.048 -10.503 1.00 93.75 341 MET A O 1
ATOM 2724 N N . CYS A 1 342 ? 10.043 16.099 -8.865 1.00 90.44 342 CYS A N 1
ATOM 2725 C CA . CYS A 1 342 ? 9.939 17.377 -9.578 1.00 90.44 342 CYS A CA 1
ATOM 2726 C C . CYS A 1 342 ? 11.287 18.104 -9.760 1.00 90.44 342 CYS A C 1
ATOM 2728 O O . CYS A 1 342 ? 11.397 18.971 -10.630 1.00 90.44 342 CYS A O 1
ATOM 2730 N N . GLY A 1 343 ? 12.286 17.801 -8.924 1.00 86.50 343 GLY A N 1
ATOM 2731 C CA . GLY A 1 343 ? 13.641 18.352 -9.012 1.00 86.50 343 GLY A CA 1
ATOM 2732 C C . GLY A 1 343 ? 14.555 17.591 -9.976 1.00 86.50 343 GLY A C 1
ATOM 2733 O O . GLY A 1 343 ? 15.517 18.166 -10.485 1.00 86.50 343 GLY A O 1
ATOM 2734 N N . ILE A 1 344 ? 14.245 16.323 -10.260 1.00 75.56 344 ILE A N 1
ATOM 2735 C CA . ILE A 1 344 ? 14.920 15.501 -11.268 1.00 75.56 344 ILE A CA 1
ATOM 2736 C C . ILE A 1 344 ? 14.380 15.919 -12.650 1.00 75.56 344 ILE A C 1
ATOM 2738 O O . ILE A 1 344 ? 13.486 15.282 -13.200 1.00 75.56 344 ILE A O 1
ATOM 2742 N N . GLN A 1 345 ? 14.889 17.028 -13.200 1.00 59.97 345 GLN A N 1
ATOM 2743 C CA . GLN A 1 345 ? 14.572 17.494 -14.563 1.00 59.97 345 GLN A CA 1
ATOM 2744 C C . GLN A 1 345 ? 15.619 17.088 -15.585 1.00 59.97 345 GLN A C 1
ATOM 2746 O O . GLN A 1 345 ? 16.821 17.010 -15.232 1.00 59.97 345 GLN A O 1
#

Solvent-accessible surface area (backbone atoms only — not comparable to full-atom values): 20035 Å² total; per-residue (Å²): 93,68,46,20,68,69,33,58,70,59,49,51,53,50,55,52,50,48,52,52,35,50,74,71,74,40,90,77,62,81,50,73,36,81,42,46,102,41,69,73,24,49,53,56,45,47,55,61,50,48,57,70,72,62,67,84,56,97,77,60,74,72,61,71,81,61,76,72,84,81,78,83,72,91,77,84,79,91,56,84,64,76,76,50,59,32,86,51,57,92,51,60,73,54,52,54,69,42,80,40,57,45,99,85,67,47,85,41,70,37,68,63,94,61,81,52,20,47,42,69,45,98,86,46,25,41,36,38,36,45,83,51,66,85,57,88,44,45,32,35,34,38,70,90,66,53,73,46,77,43,43,76,41,92,86,46,84,43,27,32,33,45,78,45,72,82,58,74,61,25,57,36,49,37,40,37,26,50,70,84,40,81,48,70,57,67,43,25,51,43,47,68,42,87,72,36,78,33,26,44,46,70,28,78,46,95,89,58,67,49,56,47,82,69,99,57,60,64,48,48,83,44,84,43,81,44,67,51,99,88,68,52,75,46,78,35,39,33,39,39,37,54,60,66,92,44,100,82,52,55,56,65,31,38,36,41,35,30,36,40,93,39,47,46,30,67,38,43,55,51,70,44,20,45,64,33,30,52,22,46,36,39,63,70,64,60,40,74,40,54,32,34,38,28,26,46,79,78,70,50,72,66,57,53,49,55,55,38,47,78,72,69,46,56,90,86,41,52,75,44,81,46,67,52,55,89,93,52,50,51,40,60,45,45,55,53,48,53,55,50,50,60,64,64,118

Foldseek 3Di:
DEFEPVAVVVVVVVVVVCVVCVVVVHDDDYDYHHDHPDPVRVVVVVVVVVCVVDDDDVPPPVCVLVPDPDDDDDDDPPDPLQFQLFPCSVCLVQQDFDQDADPVRHGDGDRDPGDAQWDQDPQRKIKGKAQAQPFPWKWKQKLVRDIGTWDQDPVDHRMTIDIGPDDDAAKMWIWMATNNRTDAGSSAGWHFFQLDITGIGGGHDPPDCQLTADPFQFWDKDWDWDADPVGDIDIKIKTWGGPQPPPPADALAEEEEEEDPGHFLCCCVRLVSVRSNRRSCVRVVLAGIYMYIRGYPPDDPVRVVVVCVVSVHDPPRHYHYDYQDDSHHSVNSNVVVSVVRSVPD

pLDDT: mean 83.96, std 15.41, range [38.81, 98.69]

Sequence (345 aa):
MSAGDEEKEILLGINEMVKEFSRQGKNSTQKVYEGYHEWHVWRKSFKDFAQMLFTWDDAELDDINKAVPVRSKNIDFTTPVQADESMVFFDPVYRQIQFENDEDGKPAGKYPDVIHGIRVTEDNSIEVNLFAPDAKSVSVVLENGTEELLYRSKKNDGYWEKTIGNPAEGFNYVTFMVNGTPVVNPAAPVGFGYNRAVNFAEVSERNFSWHELKKTDHGQIHIHYSCDGDGQVSMNYVYTPAGYGEDNCDTGRVCVLECAADERNFCWIHQGKIANIMDNLSGEGRIKGIMIIMADSTISDDIIGNITAIYGIKDSAQKEWFKKGDNESWTSCRHRFVNLMCGIQ

Radius of gyration: 24.73 Å; Cα contacts (8 Å, |Δi|>4): 574; chains: 1; bounding box: 63×60×64 Å

Nearest PDB structures (foldseek):
  7b5v-assembly1_A  TM=9.117E-01  e=1.204E-18  Dysgonomonas mossii DSM 22836
  7b6b-assembly1_B  TM=8.656E-01  e=1.529E-18  Dysgonomonas mossii DSM 22836
  6rzo-assembly1_A  TM=9.010E-01  e=5.061E-18  uncultured bacterium
  7b5v-assembly1_B  TM=8.629E-01  e=1.529E-18  Dysgonomonas mossii DSM 22836
  6rzo-assembly1_B  TM=7.325E-01  e=1.623E-18  uncultured bacterium

Organism: NCBI:txid39491